Protein AF-0000000080183155 (afdb_homodimer)

Structure (mmCIF, N/CA/C/O backbone):
data_AF-0000000080183155-model_v1
#
loop_
_entity.id
_entity.type
_entity.pdbx_description
1 polymer 'Transcriptional regulator'
#
loop_
_atom_site.group_PDB
_atom_site.id
_atom_site.type_symbol
_atom_site.label_atom_id
_atom_site.label_alt_id
_atom_site.label_comp_id
_atom_site.label_asym_id
_atom_site.label_entity_id
_atom_site.label_seq_id
_atom_site.pdbx_PDB_ins_code
_atom_site.Cartn_x
_atom_site.Cartn_y
_atom_site.Cartn_z
_atom_site.occupancy
_atom_site.B_iso_or_equiv
_atom_site.auth_seq_id
_atom_site.auth_comp_id
_atom_site.auth_asym_id
_atom_site.auth_atom_id
_atom_site.pdbx_PDB_model_num
ATOM 1 N N . MET A 1 1 ? -7.652 -7.621 14.875 1 31.66 1 MET A N 1
ATOM 2 C CA . MET A 1 1 ? -7.508 -6.18 14.703 1 31.66 1 MET A CA 1
ATOM 3 C C . MET A 1 1 ? -7.445 -5.812 13.227 1 31.66 1 MET A C 1
ATOM 5 O O . MET A 1 1 ? -6.754 -6.473 12.445 1 31.66 1 MET A O 1
ATOM 9 N N . PRO A 1 2 ? -8.523 -5.344 12.719 1 39.41 2 PRO A N 1
ATOM 10 C CA . PRO A 1 2 ? -8.477 -5.031 11.289 1 39.41 2 PRO A CA 1
ATOM 11 C C . PRO A 1 2 ? -7.125 -4.484 10.844 1 39.41 2 PRO A C 1
ATOM 13 O O . PRO A 1 2 ? -6.422 -3.848 11.633 1 39.41 2 PRO A O 1
ATOM 16 N N . ASP A 1 3 ? -6.492 -5.102 10.102 1 44.47 3 ASP A N 1
ATOM 17 C CA . ASP A 1 3 ? -5.129 -4.758 9.703 1 44.47 3 ASP A CA 1
ATOM 18 C C . ASP A 1 3 ? -4.961 -3.246 9.578 1 44.47 3 ASP A C 1
ATOM 20 O O . ASP A 1 3 ? -5.551 -2.621 8.695 1 44.47 3 ASP A O 1
ATOM 24 N N . ARG A 1 4 ? -4.992 -2.412 10.766 1 46.34 4 ARG A N 1
ATOM 25 C CA . ARG A 1 4 ? -4.742 -0.987 10.961 1 46.34 4 ARG A CA 1
ATOM 26 C C . ARG A 1 4 ? -4.031 -0.386 9.75 1 46.34 4 ARG A C 1
ATOM 28 O O . ARG A 1 4 ? -4.051 0.831 9.555 1 46.34 4 ARG A O 1
ATOM 35 N N . ARG A 1 5 ? -3.277 -1.289 9.133 1 53.41 5 ARG A N 1
ATOM 36 C CA . ARG A 1 5 ? -2.262 -0.761 8.227 1 53.41 5 ARG A CA 1
ATOM 37 C C . ARG A 1 5 ? -2.848 -0.496 6.848 1 53.41 5 ARG A C 1
ATOM 39 O O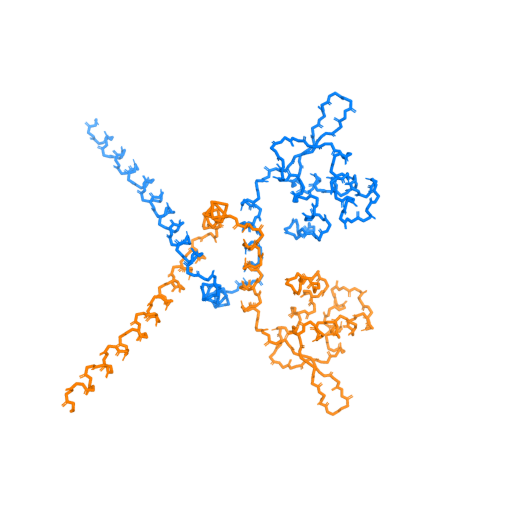 . ARG A 1 5 ? -2.271 0.253 6.055 1 53.41 5 ARG A O 1
ATOM 46 N N . LEU A 1 6 ? -4.18 -1.079 6.617 1 61.28 6 LEU A N 1
ATOM 47 C CA . LEU A 1 6 ? -4.609 -0.854 5.242 1 61.28 6 LEU A CA 1
ATOM 48 C C . LEU A 1 6 ? -5.637 0.272 5.172 1 61.28 6 LEU A C 1
ATOM 50 O O . LEU A 1 6 ? -6.707 0.181 5.773 1 61.28 6 LEU A O 1
ATOM 54 N N . VAL A 1 7 ? -5.23 1.432 5.031 1 76.44 7 VAL A N 1
ATOM 55 C CA . VAL A 1 7 ? -6.074 2.602 4.809 1 76.44 7 VAL A CA 1
ATOM 56 C C . VAL A 1 7 ? -6.781 2.484 3.461 1 76.44 7 VAL A C 1
ATOM 58 O O . VAL A 1 7 ? -6.129 2.34 2.424 1 76.44 7 VAL A O 1
ATOM 61 N N . GLY A 1 8 ? -8.117 2.309 3.533 1 79.06 8 GLY A N 1
ATOM 62 C CA . GLY A 1 8 ? -8.883 2.244 2.299 1 79.06 8 GLY A CA 1
ATOM 63 C C . GLY A 1 8 ? -8.883 3.549 1.523 1 79.06 8 GLY A C 1
ATOM 64 O O . GLY A 1 8 ? -8.359 4.559 2 1 79.06 8 GLY A O 1
ATOM 65 N N . PRO A 1 9 ? -9.516 3.561 0.328 1 81.44 9 PRO A N 1
ATOM 66 C CA . PRO A 1 9 ? -9.5 4.742 -0.539 1 81.44 9 PRO A CA 1
ATOM 67 C C . PRO A 1 9 ? -10.148 5.961 0.112 1 81.44 9 PRO A C 1
ATOM 69 O O . PRO A 1 9 ? -9.633 7.078 -0.01 1 81.44 9 PRO A O 1
ATOM 72 N N . LEU A 1 10 ? -11.227 5.715 0.775 1 86.38 10 LEU A N 1
ATOM 73 C CA . LEU A 1 10 ? -11.922 6.828 1.414 1 86.38 10 LEU A CA 1
ATOM 74 C C . LEU A 1 10 ? -11.102 7.387 2.57 1 86.38 10 LEU A C 1
ATOM 76 O O . LEU A 1 10 ? -10.969 8.609 2.709 1 86.38 10 LEU A O 1
ATOM 80 N N . GLU A 1 11 ? -10.617 6.484 3.348 1 90.19 11 GLU A N 1
ATOM 81 C CA . GLU A 1 11 ? -9.766 6.891 4.461 1 90.19 11 GLU A CA 1
ATOM 82 C C . GLU A 1 11 ? -8.539 7.656 3.973 1 90.19 11 GLU A C 1
ATOM 84 O O . GLU A 1 11 ? -8.148 8.656 4.57 1 90.19 11 GLU A O 1
ATOM 89 N N . ARG A 1 12 ? -8.039 7.199 2.914 1 87.19 12 ARG A N 1
ATOM 90 C CA . ARG A 1 12 ? -6.867 7.848 2.338 1 87.19 12 ARG A CA 1
ATOM 91 C C . ARG A 1 12 ? -7.191 9.266 1.886 1 87.19 12 ARG A C 1
ATOM 93 O O . ARG A 1 12 ? -6.383 10.18 2.061 1 87.19 12 ARG A O 1
ATOM 100 N N . CYS A 1 13 ? -8.336 9.43 1.297 1 90.06 13 CYS A N 1
ATOM 101 C CA . CYS A 1 13 ? -8.781 10.742 0.85 1 90.06 13 CYS A CA 1
ATOM 102 C C . CYS A 1 13 ? -8.875 11.719 2.021 1 90.06 13 CYS A C 1
ATOM 104 O O . CYS A 1 13 ? -8.414 12.852 1.93 1 90.06 13 CYS A O 1
ATOM 106 N N . VAL A 1 14 ? -9.406 11.258 3.051 1 94 14 VAL A N 1
ATOM 107 C CA . VAL A 1 14 ? -9.562 12.086 4.242 1 94 14 VAL A CA 1
ATOM 108 C C . VAL A 1 14 ? -8.195 12.406 4.832 1 94 14 VAL A C 1
ATOM 110 O O . VAL A 1 14 ? -7.934 13.555 5.219 1 94 14 VAL A O 1
ATOM 113 N N . MET A 1 15 ? -7.336 11.438 4.879 1 93.25 15 MET A N 1
ATOM 114 C CA . MET A 1 15 ? -5.988 11.641 5.41 1 93.25 15 MET A CA 1
ATOM 115 C C . MET A 1 15 ? -5.23 12.68 4.594 1 93.25 15 MET A C 1
ATOM 117 O O . MET A 1 15 ? -4.562 13.555 5.156 1 93.25 15 MET A O 1
ATOM 121 N N . LYS A 1 16 ? -5.359 12.594 3.281 1 90.81 16 LYS A N 1
ATOM 122 C CA . LYS A 1 16 ? -4.699 13.555 2.402 1 90.81 16 LYS A CA 1
ATOM 123 C C . LYS A 1 16 ? -5.141 14.984 2.715 1 90.81 16 LYS A C 1
ATOM 125 O O . LYS A 1 16 ? -4.328 15.906 2.713 1 90.81 16 LYS A O 1
ATOM 130 N N . GLN A 1 17 ? -6.402 15.094 2.938 1 94.19 17 GLN A N 1
ATOM 131 C CA . GLN A 1 17 ? -6.922 16.422 3.275 1 94.19 17 GLN A CA 1
ATOM 132 C C . GLN A 1 17 ? -6.355 16.906 4.605 1 94.19 17 GLN A C 1
ATOM 134 O O . GLN A 1 17 ? -6.012 18.078 4.742 1 94.19 17 GLN A O 1
ATOM 139 N N . LEU A 1 18 ? -6.234 16.078 5.59 1 95.75 18 LEU A N 1
ATOM 140 C CA . LEU A 1 18 ? -5.688 16.453 6.887 1 95.75 18 LEU A CA 1
ATOM 141 C C . LEU A 1 18 ? -4.227 16.859 6.758 1 95.75 18 LEU A C 1
ATOM 143 O O . LEU A 1 18 ? -3.779 17.797 7.422 1 95.75 18 LEU A O 1
ATOM 147 N N . TRP A 1 19 ? -3.531 16.234 5.922 1 93.88 19 TRP A N 1
ATOM 148 C CA . TRP A 1 19 ? -2.113 16.516 5.738 1 93.88 19 TRP A CA 1
ATOM 149 C C . TRP A 1 19 ? -1.916 17.812 4.938 1 93.88 19 TRP A C 1
ATOM 151 O O . TRP A 1 19 ? -0.832 18.391 4.953 1 93.88 19 TRP A O 1
ATOM 161 N N . SER A 1 20 ? -2.898 18.172 4.215 1 91.69 20 SER A N 1
ATOM 162 C CA . SER 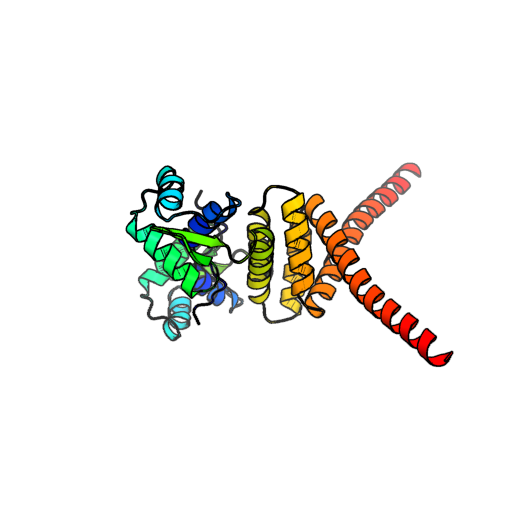A 1 20 ? -2.785 19.359 3.377 1 91.69 20 SER A CA 1
ATOM 163 C C . SER A 1 20 ? -2.68 20.625 4.223 1 91.69 20 SER A C 1
ATOM 165 O O . SER A 1 20 ? -2.279 21.688 3.723 1 91.69 20 SER A O 1
ATOM 167 N N . GLY A 1 21 ? -3.055 20.5 5.445 1 88.31 21 GLY A N 1
ATOM 168 C CA . GLY A 1 21 ? -3 21.641 6.336 1 88.31 21 GLY A CA 1
ATOM 169 C C . GLY A 1 21 ? -2.139 21.406 7.562 1 88.31 21 GLY A C 1
ATOM 170 O O . GLY A 1 21 ? -1.95 20.266 7.98 1 88.31 21 GLY A O 1
ATOM 171 N N . ALA A 1 22 ? -1.623 22.5 8.141 1 86 22 ALA A N 1
ATOM 172 C CA . ALA A 1 22 ? -0.754 22.422 9.312 1 86 22 ALA A CA 1
ATOM 173 C C . ALA A 1 22 ? -1.573 22.375 10.594 1 86 22 ALA A C 1
ATOM 175 O O . ALA A 1 22 ? -1.08 21.953 11.641 1 86 22 ALA A O 1
ATOM 176 N N . GLU A 1 23 ? -2.811 22.781 10.508 1 91.31 23 GLU A N 1
ATOM 177 C CA . GLU A 1 23 ? -3.65 22.875 11.703 1 91.31 23 GLU A CA 1
ATOM 178 C C . GLU A 1 23 ? -4.773 21.844 11.672 1 91.31 23 GLU A C 1
ATOM 180 O O . GLU A 1 23 ? -5.184 21.406 10.594 1 91.31 23 GLU A O 1
ATOM 185 N N . PRO A 1 24 ? -5.188 21.438 12.914 1 95.38 24 PRO A N 1
ATOM 186 C CA . PRO A 1 24 ? -6.363 20.562 12.953 1 95.38 24 PRO A CA 1
ATOM 187 C C . PRO A 1 24 ? -7.551 21.141 12.18 1 95.38 24 PRO A C 1
ATOM 189 O O . PRO A 1 24 ? -7.73 22.359 12.133 1 95.38 24 PRO A O 1
ATOM 192 N N . GLN A 1 25 ? -8.312 20.281 11.555 1 95.94 25 GLN A N 1
ATOM 193 C CA . GLN A 1 25 ? -9.414 20.703 10.695 1 95.94 25 GLN A CA 1
ATOM 194 C C . GLN A 1 25 ? -10.75 20.172 11.219 1 95.94 25 GLN A C 1
ATOM 196 O O . GLN A 1 25 ? -10.82 19.062 11.758 1 95.94 25 GLN A O 1
ATOM 201 N N . THR A 1 26 ? -11.797 21 11.047 1 95.12 26 THR A N 1
ATOM 202 C CA . THR A 1 26 ? -13.141 20.578 11.406 1 95.12 26 THR A CA 1
ATOM 203 C C . THR A 1 26 ? -13.695 19.609 10.367 1 95.12 26 THR A C 1
ATOM 205 O O . THR A 1 26 ? -13.195 19.531 9.242 1 95.12 26 THR A O 1
ATOM 208 N N . VAL A 1 27 ? -14.75 18.875 10.828 1 95.19 27 VAL A N 1
ATOM 209 C CA . VAL A 1 27 ? -15.43 17.984 9.891 1 95.19 27 VAL A CA 1
ATOM 210 C C . VAL A 1 27 ? -15.914 18.766 8.68 1 95.19 27 VAL A C 1
ATOM 212 O O . VAL A 1 27 ? -15.812 18.312 7.543 1 95.19 27 VAL A O 1
ATOM 215 N N . ARG A 1 28 ? -16.391 19.938 8.875 1 94.44 28 ARG A N 1
ATOM 216 C CA . ARG A 1 28 ? -16.906 20.797 7.809 1 94.44 28 ARG A CA 1
ATOM 217 C C . ARG A 1 28 ? -15.82 21.125 6.801 1 94.44 28 ARG A C 1
ATOM 219 O O . ARG A 1 28 ? -16.047 21.047 5.59 1 94.44 28 ARG A O 1
ATOM 226 N N . LYS A 1 29 ? -14.75 21.531 7.301 1 94.31 29 LYS A N 1
ATOM 227 C CA . LYS A 1 29 ? -13.641 21.891 6.426 1 94.31 29 LYS A CA 1
ATOM 228 C C . LYS A 1 29 ? -13.203 20.703 5.578 1 94.31 29 LYS A C 1
ATOM 230 O O . LYS A 1 29 ? -13 20.844 4.367 1 94.31 29 LYS A O 1
ATOM 235 N N . VAL A 1 30 ? -13.062 19.547 6.207 1 96.19 30 VAL A N 1
ATOM 236 C CA . VAL A 1 30 ? -12.664 18.328 5.496 1 96.19 30 VAL A CA 1
ATOM 237 C C . VAL A 1 30 ? -13.727 17.969 4.457 1 96.19 30 VAL A C 1
ATOM 239 O O . VAL A 1 30 ? -13.398 17.641 3.316 1 96.19 30 VAL A O 1
ATOM 242 N N . HIS A 1 31 ? -14.922 18.109 4.871 1 96.06 31 HIS A N 1
ATOM 243 C CA . HIS A 1 31 ? -16.031 17.781 3.994 1 96.06 31 HIS A CA 1
ATOM 244 C C . HIS A 1 31 ? -16.047 18.672 2.762 1 96.06 31 HIS A C 1
ATOM 246 O O . HIS A 1 31 ? -16.172 18.188 1.636 1 96.06 31 HIS A O 1
ATOM 252 N N . LEU A 1 32 ? -15.938 19.969 2.945 1 94.38 32 LEU A N 1
ATOM 253 C CA . LEU A 1 32 ? -15.961 20.922 1.852 1 94.38 32 LEU A CA 1
ATOM 254 C C . LEU A 1 32 ? -14.828 20.672 0.871 1 94.38 32 LEU A C 1
ATOM 256 O O . LEU A 1 32 ? -15.016 20.766 -0.345 1 94.38 32 LEU A O 1
ATOM 260 N N . ALA A 1 33 ? -13.734 20.344 1.448 1 92.94 33 ALA A N 1
ATOM 261 C CA . ALA A 1 33 ? -12.555 20.125 0.613 1 92.94 33 ALA A CA 1
ATOM 262 C C . ALA A 1 33 ? -12.719 18.875 -0.241 1 92.94 33 ALA A C 1
ATOM 264 O O . ALA A 1 33 ? -12.328 18.859 -1.412 1 92.94 33 ALA A O 1
ATOM 265 N N . ILE A 1 34 ? -13.273 17.781 0.319 1 91.56 34 ILE A N 1
ATOM 266 C CA . ILE A 1 34 ? -13.375 16.5 -0.354 1 91.56 34 ILE A CA 1
ATOM 267 C C . ILE A 1 34 ? -14.586 16.484 -1.284 1 91.56 34 ILE A C 1
ATOM 269 O O . ILE A 1 34 ? -14.57 15.844 -2.336 1 91.56 34 ILE A O 1
ATOM 273 N N . SER A 1 35 ? -15.617 17.094 -0.864 1 86.44 35 SER A N 1
ATOM 274 C CA . SER A 1 35 ? -16.844 17.125 -1.649 1 86.44 35 SER A CA 1
ATOM 275 C C . SER A 1 35 ? -16.609 17.766 -3.016 1 86.44 35 SER A C 1
ATOM 277 O O . SER A 1 35 ? -17.359 17.516 -3.959 1 86.44 35 SER A O 1
ATOM 279 N N . MET A 1 36 ? -15.68 18.531 -3.061 1 79.69 36 MET A N 1
ATOM 280 C CA . MET A 1 36 ? -15.312 19.141 -4.34 1 79.69 36 MET A CA 1
ATOM 281 C C . MET A 1 36 ? -14.883 18.062 -5.34 1 79.69 36 MET A C 1
ATOM 283 O O . MET A 1 36 ? -15.023 18.25 -6.551 1 79.69 36 MET A O 1
ATOM 287 N N . ARG A 1 37 ? -14.484 16.953 -4.812 1 77.88 37 ARG A N 1
ATOM 288 C CA . ARG A 1 37 ? -13.945 15.906 -5.664 1 77.88 37 ARG A CA 1
ATOM 289 C C . ARG A 1 37 ? -14.82 14.656 -5.617 1 77.88 37 ARG A C 1
ATOM 291 O O . ARG A 1 37 ? -14.945 13.945 -6.617 1 77.88 37 ARG A O 1
ATOM 298 N N . ARG A 1 38 ? -15.375 14.484 -4.469 1 81.81 38 ARG A N 1
ATOM 299 C CA . ARG A 1 38 ? -16.219 13.32 -4.246 1 81.81 38 ARG A CA 1
ATOM 300 C C . ARG A 1 38 ? -17.562 13.727 -3.635 1 81.81 38 ARG A C 1
ATOM 302 O O . ARG A 1 38 ? -17.625 14.633 -2.805 1 81.81 38 ARG A O 1
ATOM 309 N N . ASN A 1 39 ? -18.672 13.195 -4.059 1 87.12 39 ASN A N 1
ATOM 310 C CA . ASN A 1 39 ? -19.984 13.484 -3.504 1 87.12 39 ASN A CA 1
ATOM 311 C C . ASN A 1 39 ? -20.25 12.695 -2.223 1 87.12 39 ASN A C 1
ATOM 313 O O . ASN A 1 39 ? -21.094 11.797 -2.201 1 87.12 39 ASN A O 1
ATOM 317 N N . LEU A 1 40 ? -19.484 13.031 -1.168 1 90.25 40 LEU A N 1
ATOM 318 C CA . LEU A 1 40 ? -19.656 12.352 0.114 1 90.25 40 LEU A CA 1
ATOM 319 C C . LEU A 1 40 ? -20.531 13.172 1.049 1 90.25 40 LEU A C 1
ATOM 321 O O . LEU A 1 40 ? -20.453 14.398 1.08 1 90.25 40 LEU A O 1
ATOM 325 N N . ALA A 1 41 ? -21.391 12.508 1.732 1 94 41 ALA A N 1
ATOM 326 C CA . ALA A 1 41 ? -22.203 13.164 2.754 1 94 41 ALA A CA 1
ATOM 327 C C . ALA A 1 41 ? -21.344 13.633 3.926 1 94 41 ALA A C 1
ATOM 329 O O . ALA A 1 41 ? -20.328 13.016 4.238 1 94 41 ALA A O 1
ATOM 330 N N . TYR A 1 42 ? -21.828 14.695 4.547 1 94.75 42 TYR A N 1
ATOM 331 C CA . TYR A 1 42 ? -21.188 15.188 5.758 1 94.75 42 TYR A CA 1
ATOM 332 C C . TYR A 1 42 ? -21.031 14.07 6.785 1 94.75 42 TYR A C 1
ATOM 334 O O . TYR A 1 42 ? -19.953 13.906 7.375 1 94.75 42 TYR A O 1
ATOM 342 N N . THR A 1 43 ? -21.984 13.273 6.965 1 94.56 43 THR A N 1
ATOM 343 C CA . THR A 1 43 ? -22 12.211 7.969 1 94.56 43 THR A CA 1
ATOM 344 C C . THR A 1 43 ? -21 11.117 7.613 1 94.56 43 THR A C 1
ATOM 346 O O . THR A 1 43 ? -20.453 10.469 8.5 1 94.56 43 THR A O 1
ATOM 349 N N . THR A 1 44 ? -20.828 10.93 6.359 1 94.44 44 THR A N 1
ATOM 350 C CA . THR A 1 44 ? -19.828 9.961 5.91 1 94.44 44 THR A CA 1
ATOM 351 C C . THR A 1 44 ? -18.422 10.391 6.344 1 94.44 44 THR A C 1
ATOM 353 O O . THR A 1 44 ? -17.672 9.586 6.883 1 94.44 44 THR A O 1
ATOM 356 N N . VAL A 1 45 ? -18.188 11.695 6.027 1 96 45 VAL A N 1
ATOM 357 C CA . VAL A 1 45 ? -16.891 12.227 6.41 1 96 45 VAL A CA 1
ATOM 358 C C . VAL A 1 45 ? -16.703 12.125 7.922 1 96 45 VAL A C 1
ATOM 360 O O . VAL A 1 45 ? -15.648 11.719 8.406 1 96 45 VAL A O 1
ATOM 363 N N . MET A 1 46 ? -17.75 12.367 8.586 1 95.88 46 MET A N 1
ATOM 364 C CA . MET A 1 46 ? -17.719 12.297 10.039 1 95.88 46 MET A CA 1
ATOM 365 C C . MET A 1 46 ? -17.422 10.875 10.508 1 95.88 46 MET A C 1
ATOM 367 O O . MET A 1 46 ? -16.609 10.664 11.398 1 95.88 46 MET A O 1
ATOM 371 N N . THR A 1 47 ? -18.016 9.953 9.977 1 96.25 47 THR A N 1
ATOM 372 C CA . THR A 1 47 ? -17.844 8.547 10.328 1 96.25 47 THR A CA 1
ATOM 373 C C . THR A 1 47 ? -16.422 8.086 10.031 1 96.25 47 THR A C 1
ATOM 375 O O . THR A 1 47 ? -15.82 7.371 10.836 1 96.25 47 THR A O 1
ATOM 378 N N . VAL A 1 48 ? -15.961 8.508 8.938 1 95.81 48 VAL A N 1
ATOM 379 C CA . VAL A 1 48 ? -14.609 8.117 8.555 1 95.81 48 VAL A CA 1
ATOM 380 C C . VAL A 1 48 ? -13.602 8.703 9.539 1 95.81 48 VAL A C 1
ATOM 382 O O . VAL A 1 48 ? -12.672 8.016 9.969 1 95.81 48 VAL A O 1
ATOM 385 N N . LEU A 1 49 ? -13.797 9.945 9.867 1 96.56 49 LEU A N 1
ATOM 386 C CA . LEU A 1 49 ? -12.906 10.594 10.82 1 96.56 49 LEU A CA 1
ATOM 387 C C . LEU A 1 49 ? -12.945 9.883 12.164 1 96.56 49 LEU A C 1
ATOM 389 O O . LEU A 1 49 ? -11.898 9.641 12.773 1 96.56 49 LEU A O 1
ATOM 393 N N . ARG A 1 50 ? -14.055 9.531 12.594 1 94.81 50 ARG A N 1
ATOM 394 C CA . ARG A 1 50 ? -14.219 8.82 13.859 1 94.81 50 ARG A CA 1
ATOM 395 C C . ARG A 1 50 ? -13.531 7.461 13.812 1 94.81 50 ARG A C 1
ATOM 397 O O . ARG A 1 50 ? -12.859 7.07 14.773 1 94.81 50 ARG A O 1
ATOM 404 N N . ARG A 1 51 ? -13.656 6.777 12.758 1 94.56 51 ARG A N 1
ATOM 405 C CA . ARG A 1 51 ? -13.016 5.477 12.594 1 94.56 51 ARG A CA 1
ATOM 406 C C . ARG A 1 51 ? -11.492 5.613 12.578 1 94.56 51 ARG A C 1
ATOM 408 O O . ARG A 1 51 ? -10.781 4.789 13.148 1 94.56 51 ARG A O 1
ATOM 415 N N . LEU A 1 52 ? -11.102 6.637 11.906 1 94.31 52 LEU A N 1
ATOM 416 C CA . LEU A 1 52 ? -9.664 6.883 11.852 1 94.31 52 LEU A CA 1
ATOM 417 C C . LEU A 1 52 ? -9.117 7.199 13.234 1 94.31 52 LEU A C 1
ATOM 419 O O . LEU A 1 52 ? -7.996 6.797 13.57 1 94.31 52 LEU A O 1
ATOM 423 N N . ALA A 1 53 ? -9.852 7.887 14 1 94.25 53 ALA A N 1
ATOM 424 C CA . ALA A 1 53 ? -9.461 8.195 15.375 1 94.25 53 ALA A CA 1
ATOM 425 C C . ALA A 1 53 ? -9.422 6.934 16.234 1 94.25 53 ALA A C 1
ATOM 427 O O . ALA A 1 53 ? -8.492 6.746 17.031 1 94.25 53 ALA A O 1
ATOM 428 N N . GLU A 1 54 ? -10.352 6.055 16.031 1 93.19 54 GLU A N 1
ATOM 429 C CA . GLU A 1 54 ? -10.391 4.785 16.75 1 93.19 54 GLU A CA 1
ATOM 430 C C . GLU A 1 54 ? -9.188 3.916 16.406 1 93.19 54 GLU A C 1
ATOM 432 O O . GLU A 1 54 ? -8.688 3.174 17.25 1 93.19 54 GLU A O 1
ATOM 437 N N . LYS A 1 55 ? -8.773 4.102 15.172 1 88.75 55 LYS A N 1
ATOM 438 C CA . LYS A 1 55 ? -7.617 3.34 14.711 1 88.75 55 LYS A CA 1
ATOM 439 C C . LYS A 1 55 ? -6.316 3.982 15.18 1 88.75 55 LYS A C 1
ATOM 441 O O . LYS A 1 55 ? -5.23 3.457 14.922 1 88.75 55 LYS A O 1
ATOM 446 N N . GLY A 1 56 ? -6.379 5.152 15.727 1 90.81 56 GLY A N 1
ATOM 447 C CA . GLY A 1 56 ? -5.203 5.852 16.219 1 90.81 56 GLY A CA 1
ATOM 448 C C . GLY A 1 56 ? -4.453 6.594 15.125 1 90.81 56 GLY A C 1
ATOM 449 O O . GLY A 1 56 ? -3.301 6.988 15.312 1 90.81 56 GLY A O 1
ATOM 450 N N . LEU A 1 57 ? -5.07 6.809 13.945 1 91.44 57 LEU A N 1
ATOM 451 C CA . LEU A 1 57 ? -4.43 7.492 12.828 1 91.44 57 LEU A CA 1
ATOM 452 C C . LEU A 1 57 ? -4.695 8.992 12.883 1 91.44 57 LEU A C 1
ATOM 454 O O . LEU A 1 57 ? -3.941 9.781 12.305 1 91.44 57 LEU A O 1
ATOM 458 N N . VAL A 1 58 ? -5.785 9.312 13.539 1 95.5 58 VAL A N 1
ATOM 459 C CA . VAL A 1 58 ? -6.207 10.703 13.703 1 95.5 58 VAL A CA 1
ATOM 460 C C . VAL A 1 58 ? -6.504 10.984 15.172 1 95.5 58 VAL A C 1
ATOM 462 O O . VAL A 1 58 ? -6.941 10.094 15.906 1 95.5 58 VAL A O 1
ATOM 465 N N . VAL A 1 59 ? -6.203 12.188 15.562 1 95.75 59 VAL A N 1
ATOM 466 C CA . VAL A 1 59 ? -6.527 12.617 16.922 1 95.75 59 VAL A CA 1
ATOM 467 C C . VAL A 1 59 ? -7.645 13.656 16.875 1 95.75 59 VAL A C 1
ATOM 469 O O . VAL A 1 59 ? -7.656 14.531 16 1 95.75 59 VAL A O 1
ATOM 472 N N . GLN A 1 60 ? -8.531 13.492 17.766 1 94.69 60 GLN A N 1
ATOM 473 C CA . GLN A 1 60 ? -9.648 14.422 17.906 1 94.69 60 GLN A CA 1
ATOM 474 C C . GLN A 1 60 ? -9.406 15.414 19.031 1 94.69 60 GLN A C 1
ATOM 476 O O . GLN A 1 60 ? -9.023 15.031 20.141 1 94.69 60 GLN A O 1
ATOM 481 N N . TYR A 1 61 ? -9.508 16.625 18.688 1 91.06 61 TYR A N 1
ATOM 482 C CA . TYR A 1 61 ? -9.406 17.703 19.656 1 91.06 61 TYR A CA 1
ATOM 483 C C . TYR A 1 61 ? -10.75 18.406 19.828 1 91.06 61 TYR A C 1
ATOM 485 O O . TYR A 1 61 ? -11.516 18.547 18.875 1 91.06 61 TYR A O 1
ATOM 493 N N . ARG A 1 62 ? -10.969 18.625 21.078 1 86.62 62 ARG A N 1
ATOM 494 C CA . ARG A 1 62 ? -12.148 19.453 21.312 1 86.62 62 ARG A CA 1
ATOM 495 C C . ARG A 1 62 ? -11.758 20.906 21.516 1 86.62 62 ARG A C 1
ATOM 497 O O . ARG A 1 62 ? -10.938 21.219 22.391 1 86.62 62 ARG A O 1
ATOM 504 N N . ASN A 1 63 ? -11.906 21.641 20.594 1 74.75 63 ASN A N 1
ATOM 505 C CA . ASN A 1 63 ? -11.672 23.078 20.766 1 74.75 63 ASN A CA 1
ATOM 506 C C . ASN A 1 63 ? -12.977 23.859 20.719 1 74.75 63 ASN A C 1
ATOM 508 O O . ASN A 1 63 ? -13.484 24.188 19.641 1 74.75 63 ASN A O 1
ATOM 512 N N . GLY A 1 64 ? -13.344 24.375 21.906 1 80.06 64 GLY A N 1
ATOM 513 C CA . GLY A 1 64 ? -14.602 25.109 21.969 1 80.06 64 GLY A CA 1
ATOM 514 C C . GLY A 1 64 ? -15.797 24.281 21.547 1 80.06 64 GLY A C 1
ATOM 515 O O . GLY A 1 64 ? -16.031 23.188 22.094 1 80.06 64 GLY A O 1
ATOM 516 N N . ARG A 1 65 ? -16.469 24.875 20.406 1 82.19 65 ARG A N 1
ATOM 517 C CA . ARG A 1 65 ? -17.766 24.312 20.031 1 82.19 65 ARG A CA 1
ATOM 518 C C . ARG A 1 65 ? -17.609 23.234 18.953 1 82.19 65 ARG A C 1
ATOM 520 O O . ARG A 1 65 ? -18.562 22.562 18.609 1 82.19 65 ARG A O 1
ATOM 527 N N . ALA A 1 66 ? -16.406 23.047 18.453 1 87 66 ALA A N 1
ATOM 528 C CA . ALA A 1 66 ? -16.312 22.094 17.359 1 87 66 ALA A CA 1
ATOM 529 C C . ALA A 1 66 ? -15.156 21.125 17.547 1 87 66 ALA A C 1
ATOM 531 O O . ALA A 1 66 ? -14.125 21.5 18.109 1 87 66 ALA A O 1
ATOM 532 N N . TYR A 1 67 ? -15.445 19.875 17.188 1 92 67 TYR A N 1
ATOM 533 C CA . TYR A 1 67 ? -14.367 18.906 17.125 1 92 67 TYR A CA 1
ATOM 534 C C . TYR A 1 67 ? -13.445 19.172 15.945 1 92 67 TYR A C 1
ATOM 536 O O . TYR A 1 67 ? -13.914 19.516 14.859 1 92 67 TYR A O 1
ATOM 544 N N . ARG A 1 68 ? -12.172 19.125 16.266 1 95.69 68 ARG A N 1
ATOM 545 C CA . ARG A 1 68 ? -11.164 19.234 15.219 1 95.69 68 ARG A CA 1
ATOM 546 C C . ARG A 1 68 ? -10.305 17.984 15.141 1 95.69 68 ARG A C 1
ATOM 548 O O . ARG A 1 68 ? -10.117 17.297 16.156 1 95.69 68 ARG A O 1
ATOM 555 N N . TYR A 1 69 ? -9.828 17.734 13.938 1 96.88 69 TYR A N 1
ATOM 556 C CA . TYR A 1 69 ? -9.078 16.5 13.695 1 96.88 69 TYR A CA 1
ATOM 557 C C . TYR A 1 69 ? -7.727 16.797 13.07 1 96.88 69 TYR A C 1
ATOM 559 O O . TYR A 1 69 ? -7.605 17.672 12.219 1 96.88 69 TYR A O 1
ATOM 567 N N . ALA A 1 70 ? -6.734 16.047 13.523 1 96.38 70 ALA A N 1
ATOM 568 C CA . ALA A 1 70 ? -5.395 16.125 12.945 1 96.38 70 ALA A CA 1
ATOM 569 C C . ALA A 1 70 ? -4.789 14.734 12.781 1 96.38 70 ALA A C 1
ATOM 571 O O . ALA A 1 70 ? -5.09 13.828 13.555 1 96.38 70 ALA A O 1
ATOM 572 N N . ALA A 1 71 ? -3.959 14.609 11.75 1 95.5 71 ALA A N 1
ATOM 573 C CA . ALA A 1 71 ? -3.234 13.352 11.586 1 95.5 71 ALA A CA 1
ATOM 574 C C . ALA A 1 71 ? -2.217 13.156 12.703 1 95.5 71 ALA A C 1
ATOM 576 O O . ALA A 1 71 ? -1.542 14.102 13.109 1 95.5 71 ALA A O 1
ATOM 577 N N . VAL A 1 72 ? -2.137 11.93 13.258 1 93.06 72 VAL A N 1
ATOM 578 C CA . VAL A 1 72 ? -1.188 11.617 14.328 1 93.06 72 VAL A CA 1
ATOM 579 C C . VAL A 1 72 ? 0.235 11.648 13.773 1 93.06 72 VAL A C 1
ATOM 581 O O . VAL A 1 72 ? 1.153 12.141 14.43 1 93.06 72 VAL A O 1
ATOM 584 N N . HIS A 1 73 ? 0.404 11.133 12.531 1 91.56 73 HIS A N 1
ATOM 585 C CA . HIS A 1 73 ? 1.698 11.078 11.859 1 91.56 73 HIS A CA 1
ATOM 586 C C . HIS A 1 73 ? 1.691 11.906 10.578 1 91.56 73 HIS A C 1
ATOM 588 O O . HIS A 1 73 ? 0.632 12.148 10 1 91.56 73 HIS A O 1
ATOM 594 N N . GLY A 1 74 ? 2.893 12.406 10.219 1 92.88 74 GLY A N 1
ATOM 595 C CA . GLY A 1 74 ? 3.014 13.102 8.945 1 92.88 74 GLY A CA 1
ATOM 596 C C . GLY A 1 74 ? 2.857 12.188 7.746 1 92.88 74 GLY A C 1
ATOM 597 O O . GLY A 1 74 ? 2.836 10.961 7.887 1 92.88 74 GLY A O 1
ATOM 598 N N . LEU A 1 75 ? 2.709 12.766 6.574 1 92.38 75 LEU A N 1
ATOM 599 C CA . LEU A 1 75 ? 2.596 12.008 5.336 1 92.38 75 LEU A CA 1
ATOM 600 C C . LEU A 1 75 ? 3.82 11.117 5.125 1 92.38 75 LEU A C 1
ATOM 602 O O . LEU A 1 75 ? 3.695 9.977 4.684 1 92.38 75 LEU A O 1
ATOM 606 N N . ASP A 1 76 ? 5 11.633 5.496 1 93.94 76 ASP A N 1
ATOM 607 C CA . ASP A 1 76 ? 6.238 10.883 5.32 1 93.94 76 ASP A CA 1
ATOM 608 C C . ASP A 1 76 ? 6.219 9.594 6.145 1 93.94 76 ASP A C 1
ATOM 610 O O . ASP A 1 76 ? 6.574 8.523 5.645 1 93.94 76 ASP A O 1
ATOM 614 N N . GLU A 1 77 ? 5.789 9.703 7.363 1 93.25 77 GLU A N 1
ATOM 615 C CA . GLU A 1 77 ? 5.695 8.531 8.234 1 93.25 77 GLU A CA 1
ATOM 616 C C . GLU A 1 77 ? 4.648 7.547 7.73 1 93.25 77 GLU A C 1
ATOM 618 O O . GLU A 1 77 ? 4.855 6.332 7.777 1 93.25 77 GLU A O 1
ATOM 623 N N . PHE A 1 78 ? 3.592 8.109 7.254 1 90.88 78 PHE A N 1
ATOM 624 C CA . PHE A 1 78 ? 2.521 7.266 6.727 1 90.88 78 PHE A CA 1
ATOM 625 C C . PHE A 1 78 ? 2.994 6.496 5.5 1 90.88 78 PHE A C 1
ATOM 627 O O . PHE A 1 78 ? 2.703 5.309 5.355 1 90.88 78 PHE A O 1
ATOM 634 N N . VAL A 1 79 ? 3.631 7.094 4.625 1 93.06 79 VAL A N 1
ATOM 635 C CA . VAL A 1 79 ? 4.16 6.473 3.416 1 93.06 79 VAL A CA 1
ATOM 636 C C . VAL A 1 79 ? 5.164 5.383 3.791 1 93.06 79 VAL A C 1
ATOM 638 O O . VAL A 1 79 ? 5.105 4.27 3.268 1 93.06 79 VAL A O 1
ATOM 641 N N . ALA A 1 80 ? 6.066 5.68 4.727 1 95.25 80 ALA A N 1
ATOM 642 C CA . ALA A 1 80 ? 7.035 4.688 5.188 1 95.25 80 ALA A CA 1
ATOM 643 C C . ALA A 1 80 ? 6.328 3.447 5.738 1 95.25 80 ALA A C 1
ATOM 645 O O . ALA A 1 80 ? 6.715 2.318 5.43 1 95.25 80 ALA A O 1
ATOM 646 N N . GLU A 1 81 ? 5.324 3.695 6.504 1 91.12 81 GLU A N 1
ATOM 647 C CA . GLU A 1 81 ? 4.559 2.59 7.078 1 91.12 81 GLU A CA 1
ATOM 648 C C . GLU A 1 81 ? 3.861 1.779 5.992 1 91.12 81 GLU A C 1
ATOM 650 O O . GLU A 1 81 ? 3.762 0.554 6.09 1 91.12 81 GLU A O 1
ATOM 655 N N . SER A 1 82 ? 3.357 2.477 5.047 1 90.5 82 SER A N 1
ATOM 656 C CA . SER A 1 82 ? 2.707 1.802 3.93 1 90.5 82 SER A CA 1
ATOM 657 C C . SER A 1 82 ? 3.691 0.924 3.164 1 90.5 82 SER A C 1
ATOM 659 O O . SER A 1 82 ? 3.348 -0.183 2.744 1 90.5 82 SER A O 1
ATOM 661 N N . MET A 1 83 ? 4.906 1.382 2.951 1 94.19 83 MET A N 1
ATOM 662 C CA . MET A 1 83 ? 5.945 0.603 2.289 1 94.19 83 MET A CA 1
ATOM 663 C C . MET A 1 83 ? 6.297 -0.638 3.104 1 94.19 83 MET A C 1
ATOM 665 O O . MET A 1 83 ? 6.438 -1.729 2.551 1 94.19 83 MET A O 1
ATOM 669 N N . LEU A 1 84 ? 6.371 -0.461 4.406 1 94.5 84 LEU A N 1
ATOM 670 C CA . LEU A 1 84 ? 6.684 -1.582 5.285 1 94.5 84 LEU A CA 1
ATOM 671 C C . LEU A 1 84 ? 5.566 -2.621 5.258 1 94.5 84 LEU A C 1
ATOM 673 O O . LEU A 1 84 ? 5.832 -3.824 5.25 1 94.5 84 LEU A O 1
ATOM 677 N N . ALA A 1 85 ? 4.406 -2.092 5.281 1 90.19 85 ALA A N 1
ATOM 678 C CA . ALA A 1 85 ? 3.258 -2.99 5.234 1 90.19 85 ALA A CA 1
ATOM 679 C C . ALA A 1 85 ? 3.268 -3.826 3.959 1 90.19 85 ALA A C 1
ATOM 681 O O . ALA A 1 85 ? 2.939 -5.016 3.984 1 90.19 85 ALA A O 1
ATOM 682 N N . ALA A 1 86 ? 3.617 -3.191 2.846 1 91.06 86 ALA A N 1
ATOM 683 C CA . ALA A 1 86 ? 3.746 -3.922 1.589 1 91.06 86 ALA A CA 1
ATOM 684 C C . ALA A 1 86 ? 4.816 -5.008 1.692 1 91.06 86 ALA A C 1
ATOM 686 O O . ALA A 1 86 ? 4.574 -6.164 1.337 1 91.06 86 ALA A O 1
ATOM 687 N N . LEU A 1 87 ? 5.941 -4.691 2.211 1 94.94 87 LEU A N 1
ATOM 688 C CA . LEU A 1 87 ? 7.055 -5.621 2.33 1 94.94 87 LEU A CA 1
ATOM 689 C C . LEU A 1 87 ? 6.699 -6.785 3.25 1 94.94 87 LEU A C 1
ATOM 691 O O . LEU A 1 87 ? 7.121 -7.918 3.02 1 94.94 87 LEU A O 1
ATOM 695 N N . ASP A 1 88 ? 5.887 -6.523 4.184 1 92.94 88 ASP A N 1
ATOM 696 C CA . ASP A 1 88 ? 5.508 -7.512 5.188 1 92.94 88 ASP A CA 1
ATOM 697 C C . ASP A 1 88 ? 4.586 -8.578 4.594 1 92.94 88 ASP A C 1
ATOM 699 O O . ASP A 1 88 ? 4.32 -9.594 5.23 1 92.94 88 ASP A O 1
ATOM 703 N N . GLU A 1 89 ? 4.184 -8.305 3.42 1 89.12 89 GLU A N 1
ATOM 704 C CA . GLU A 1 89 ? 3.354 -9.305 2.748 1 89.12 89 GLU A CA 1
ATOM 705 C C . GLU A 1 89 ? 4.168 -10.547 2.391 1 89.12 89 GLU A C 1
ATOM 707 O O . GLU A 1 89 ? 3.602 -11.602 2.104 1 89.12 89 GLU A O 1
ATOM 712 N N . ILE A 1 90 ? 5.43 -10.398 2.303 1 92.12 90 ILE A N 1
ATOM 713 C CA . ILE A 1 90 ? 6.32 -11.523 2.039 1 92.12 90 ILE A CA 1
ATOM 714 C C . ILE A 1 90 ? 6.984 -11.969 3.342 1 92.12 90 ILE A C 1
ATOM 716 O O . ILE A 1 90 ? 7.637 -11.172 4.02 1 92.12 90 ILE A O 1
ATOM 720 N N . ALA A 1 91 ? 6.875 -13.211 3.613 1 89.31 91 ALA A N 1
ATOM 721 C CA . ALA A 1 91 ? 7.344 -13.703 4.906 1 89.31 91 ALA A CA 1
ATOM 722 C C . ALA A 1 91 ? 8.789 -14.172 4.82 1 89.31 91 ALA A C 1
ATOM 724 O O . ALA A 1 91 ? 9.57 -13.984 5.754 1 89.31 91 ALA A O 1
ATOM 725 N N . ASP A 1 92 ? 9.156 -14.695 3.736 1 90.62 92 ASP A N 1
ATOM 726 C CA . ASP A 1 92 ? 10.461 -15.352 3.672 1 90.62 92 ASP A CA 1
ATOM 727 C C . ASP A 1 92 ? 11.523 -14.406 3.129 1 90.62 92 ASP A C 1
ATOM 729 O O . ASP A 1 92 ? 11.219 -13.484 2.365 1 90.62 92 ASP A O 1
ATOM 733 N N . ALA A 1 93 ? 12.734 -14.703 3.443 1 90.88 93 ALA A N 1
ATOM 734 C CA . ALA A 1 93 ? 13.875 -13.844 3.123 1 90.88 93 ALA A CA 1
ATOM 735 C C . ALA A 1 93 ? 14.133 -13.805 1.619 1 90.88 93 ALA A C 1
ATOM 737 O O . ALA A 1 93 ? 14.484 -12.766 1.067 1 90.88 93 ALA A O 1
ATOM 738 N N . THR A 1 94 ? 14.008 -14.898 1.034 1 92.38 94 THR A N 1
ATOM 739 C CA . THR A 1 94 ? 14.266 -14.984 -0.399 1 92.38 94 THR A CA 1
ATOM 740 C C . THR A 1 94 ? 13.297 -14.102 -1.178 1 92.38 94 THR A C 1
ATOM 742 O O . THR A 1 94 ? 13.703 -13.359 -2.074 1 92.38 94 THR A O 1
ATOM 745 N N . GLY A 1 95 ? 12.07 -14.211 -0.824 1 94.5 95 GLY A N 1
ATOM 746 C CA . GLY A 1 95 ? 11.062 -13.367 -1.447 1 94.5 95 GLY A CA 1
ATOM 747 C C . GLY A 1 95 ? 11.273 -11.891 -1.178 1 94.5 95 GLY A C 1
ATOM 748 O O . GLY A 1 95 ? 11.086 -11.055 -2.068 1 94.5 95 GLY A O 1
ATOM 749 N N . ARG A 1 96 ? 11.664 -11.539 0.028 1 95.94 96 ARG A N 1
ATOM 750 C CA . ARG A 1 96 ? 11.922 -10.148 0.388 1 95.94 96 ARG A CA 1
ATOM 751 C C . ARG A 1 96 ? 13.102 -9.586 -0.396 1 95.94 96 ARG A C 1
ATOM 753 O O . ARG A 1 96 ? 13.062 -8.438 -0.851 1 95.94 96 ARG A O 1
ATOM 760 N N . CYS A 1 97 ? 14.078 -10.438 -0.532 1 95.44 97 CYS A N 1
ATOM 761 C CA . CYS A 1 97 ? 15.25 -10.039 -1.312 1 95.44 97 CYS A CA 1
ATOM 762 C C . CYS A 1 97 ? 14.859 -9.703 -2.748 1 95.44 97 CYS A C 1
ATOM 764 O O . CYS A 1 97 ? 15.258 -8.672 -3.277 1 95.44 97 CYS A O 1
ATOM 766 N N . ALA A 1 98 ? 14.086 -10.57 -3.301 1 96.38 98 ALA A N 1
ATOM 767 C CA . ALA A 1 98 ? 13.641 -10.359 -4.676 1 96.38 98 ALA A CA 1
ATOM 768 C C . ALA A 1 98 ? 12.781 -9.102 -4.793 1 96.38 98 ALA A C 1
ATOM 770 O O . ALA A 1 98 ? 12.938 -8.328 -5.738 1 96.38 98 ALA A O 1
ATOM 771 N N . ALA A 1 99 ? 11.914 -8.859 -3.859 1 97.19 99 ALA A N 1
ATOM 772 C CA . ALA A 1 99 ? 11.031 -7.695 -3.869 1 97.19 99 ALA A CA 1
ATOM 773 C C . ALA A 1 99 ? 11.836 -6.402 -3.76 1 97.19 99 ALA A C 1
ATOM 775 O O . ALA A 1 99 ? 11.594 -5.445 -4.5 1 97.19 99 ALA A O 1
ATOM 776 N N . LEU A 1 100 ? 12.773 -6.383 -2.869 1 97.69 100 LEU A N 1
ATOM 777 C CA . LEU A 1 100 ? 13.586 -5.191 -2.668 1 97.69 100 LEU A CA 1
ATOM 778 C C . LEU A 1 100 ? 14.477 -4.922 -3.881 1 97.69 100 LEU A C 1
ATOM 780 O O . LEU A 1 100 ? 14.695 -3.768 -4.25 1 97.69 100 LEU A O 1
ATOM 784 N N . ALA A 1 101 ? 14.945 -5.988 -4.492 1 96.44 101 ALA A N 1
ATOM 785 C CA . ALA A 1 101 ? 15.703 -5.836 -5.73 1 96.44 101 ALA A CA 1
ATOM 786 C C . ALA A 1 101 ? 14.852 -5.211 -6.828 1 96.44 101 ALA A C 1
ATOM 788 O O . ALA A 1 101 ? 15.297 -4.281 -7.512 1 96.44 101 ALA A O 1
ATOM 789 N N . HIS A 1 102 ? 13.672 -5.711 -6.969 1 96 102 HIS A N 1
ATOM 790 C CA . HIS A 1 102 ? 12.758 -5.16 -7.961 1 96 102 HIS A CA 1
ATOM 791 C C . HIS A 1 102 ? 12.406 -3.711 -7.648 1 96 102 HIS A C 1
ATOM 793 O O . HIS A 1 102 ? 12.297 -2.885 -8.555 1 96 102 HIS A O 1
ATOM 799 N N . PHE A 1 103 ? 12.266 -3.406 -6.383 1 97.44 103 PHE A N 1
ATOM 800 C CA . PHE A 1 103 ? 11.945 -2.053 -5.938 1 97.44 103 PHE A CA 1
ATOM 801 C C . PHE A 1 103 ? 13.047 -1.081 -6.336 1 97.44 103 PHE A C 1
ATOM 803 O O . PHE A 1 103 ? 12.781 -0.028 -6.914 1 97.44 103 PHE A O 1
ATOM 810 N N . VAL A 1 104 ? 14.219 -1.478 -6.086 1 97 104 VAL A N 1
ATOM 811 C CA . VAL A 1 104 ? 15.375 -0.626 -6.371 1 97 104 VAL A CA 1
ATOM 812 C C . VAL A 1 104 ? 15.523 -0.451 -7.883 1 97 104 VAL A C 1
ATOM 814 O O . VAL A 1 104 ? 15.781 0.655 -8.359 1 97 104 VAL A O 1
ATOM 817 N N . ASP A 1 105 ? 15.289 -1.502 -8.586 1 94.81 105 ASP A N 1
ATOM 818 C CA . ASP A 1 105 ? 15.406 -1.479 -10.047 1 94.81 105 ASP A CA 1
ATOM 819 C C . ASP A 1 105 ? 14.383 -0.535 -10.664 1 94.81 105 ASP A C 1
ATOM 821 O O . ASP A 1 105 ? 14.641 0.085 -11.695 1 94.81 105 ASP A O 1
ATOM 825 N N . SER A 1 106 ? 13.305 -0.37 -9.977 1 94.94 106 SER A N 1
ATOM 826 C CA . SER A 1 106 ? 12.188 0.355 -10.57 1 94.94 106 SER A CA 1
ATOM 827 C C . SER A 1 106 ? 12.047 1.745 -9.961 1 94.94 106 SER A C 1
ATOM 829 O O . SER A 1 106 ? 11.289 2.574 -10.469 1 94.94 106 SER A O 1
ATOM 831 N N . ALA A 1 107 ? 12.703 2.092 -8.891 1 95.12 107 ALA A N 1
ATOM 832 C CA . ALA A 1 107 ? 12.484 3.299 -8.102 1 95.12 107 ALA A CA 1
ATOM 833 C C . ALA A 1 107 ? 13 4.535 -8.828 1 95.12 107 ALA A C 1
ATOM 835 O O . ALA A 1 107 ? 12.617 5.66 -8.508 1 95.12 107 ALA A O 1
ATOM 836 N N . GLY A 1 108 ? 13.812 4.387 -9.844 1 93.81 108 GLY A N 1
ATOM 837 C CA . GLY A 1 108 ? 14.414 5.523 -10.523 1 93.81 108 GLY A CA 1
ATOM 838 C C . GLY A 1 108 ? 15.656 6.051 -9.828 1 93.81 108 GLY A C 1
ATOM 839 O O . GLY A 1 108 ? 15.828 5.859 -8.625 1 93.81 108 GLY A O 1
ATOM 840 N N . ALA A 1 109 ? 16.453 6.805 -10.547 1 93.81 109 ALA A N 1
ATOM 841 C CA . ALA A 1 109 ? 17.766 7.25 -10.094 1 93.81 109 ALA A CA 1
ATOM 842 C C . ALA A 1 109 ? 17.641 8.18 -8.891 1 93.81 109 ALA A C 1
ATOM 844 O O . ALA A 1 109 ? 18.422 8.078 -7.934 1 93.81 109 ALA A O 1
ATOM 845 N N . ASP A 1 110 ? 16.688 9.016 -8.914 1 95.12 110 ASP A N 1
ATOM 846 C CA . ASP A 1 110 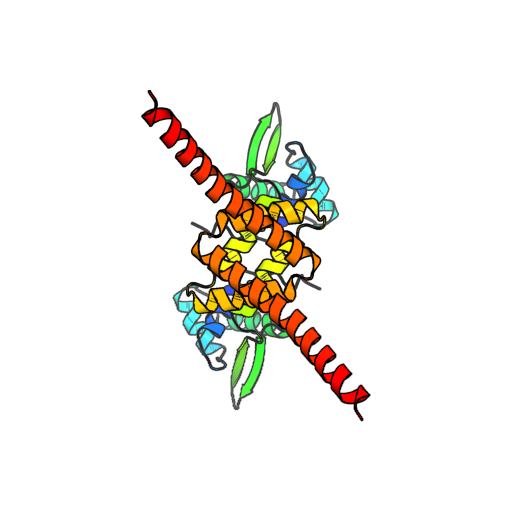? 16.516 9.977 -7.828 1 95.12 110 ASP A CA 1
ATOM 847 C C . ASP A 1 110 ? 16.156 9.266 -6.52 1 95.12 110 ASP A C 1
ATOM 849 O O . ASP A 1 110 ? 16.766 9.539 -5.48 1 95.12 110 ASP A O 1
ATOM 853 N N . ASN A 1 111 ? 15.234 8.352 -6.59 1 95.75 111 ASN A N 1
ATOM 854 C CA . ASN A 1 111 ? 14.812 7.641 -5.391 1 95.75 111 ASN A CA 1
ATOM 855 C C . ASN A 1 111 ? 15.922 6.734 -4.859 1 95.75 111 ASN A C 1
ATOM 857 O O . ASN A 1 111 ? 16.078 6.574 -3.648 1 95.75 111 ASN A O 1
ATOM 861 N N . VAL A 1 112 ? 16.672 6.176 -5.73 1 96.12 112 VAL A N 1
ATOM 862 C CA . VAL A 1 112 ? 17.797 5.324 -5.344 1 96.12 112 VAL A CA 1
ATOM 863 C C . VAL A 1 112 ? 18.844 6.152 -4.59 1 96.12 112 VAL A C 1
ATOM 865 O O . VAL A 1 112 ? 19.375 5.703 -3.574 1 96.12 112 VAL A O 1
ATOM 868 N N . GLN A 1 113 ? 19.078 7.332 -5.098 1 95.44 113 GLN A N 1
ATOM 869 C CA . GLN A 1 113 ? 20.016 8.219 -4.418 1 95.44 113 GLN A CA 1
ATOM 870 C C . GLN A 1 113 ? 19.516 8.586 -3.023 1 95.44 113 GLN A C 1
ATOM 872 O O . GLN A 1 113 ? 20.297 8.594 -2.062 1 95.44 113 GLN A O 1
ATOM 877 N N . LEU A 1 114 ? 18.312 8.867 -2.93 1 96 114 LEU A N 1
ATOM 878 C CA . LEU A 1 114 ? 17.703 9.195 -1.638 1 96 114 LEU A CA 1
ATOM 879 C C . LEU A 1 114 ? 17.797 8.008 -0.685 1 96 114 LEU A C 1
ATOM 881 O O . LEU A 1 114 ? 18.031 8.18 0.512 1 96 114 LEU A O 1
ATOM 885 N N . LEU A 1 115 ? 17.594 6.832 -1.191 1 96.38 115 LEU A N 1
ATOM 886 C CA . LEU A 1 115 ? 17.656 5.609 -0.398 1 96.38 115 LEU A CA 1
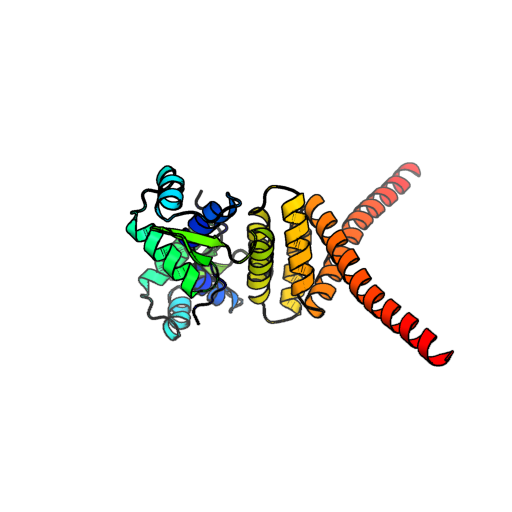ATOM 887 C C . LEU A 1 115 ? 19.078 5.383 0.124 1 96.38 115 LEU A C 1
ATOM 889 O O . LEU A 1 115 ? 19.266 5.02 1.288 1 96.38 115 LEU A O 1
ATOM 893 N N . ARG A 1 116 ? 20.047 5.613 -0.722 1 95.31 116 ARG A N 1
ATOM 894 C CA . ARG A 1 116 ? 21.438 5.492 -0.306 1 95.31 116 ARG A CA 1
ATOM 895 C C . ARG A 1 116 ? 21.766 6.469 0.82 1 95.31 116 ARG A C 1
ATOM 897 O O . ARG A 1 116 ? 22.438 6.105 1.787 1 95.31 116 ARG A O 1
ATOM 904 N N . GLN A 1 117 ? 21.266 7.629 0.662 1 94.94 117 GLN A N 1
ATOM 905 C CA . GLN A 1 117 ? 21.469 8.641 1.694 1 94.94 117 GLN A CA 1
ATOM 906 C C . GLN A 1 117 ? 20.828 8.219 3.012 1 94.94 117 GLN A C 1
ATOM 908 O O . GLN A 1 117 ? 21.422 8.391 4.078 1 94.94 117 GLN A O 1
ATOM 913 N N . ALA A 1 118 ? 19.719 7.711 2.967 1 95.69 118 ALA A N 1
ATOM 914 C CA . ALA A 1 118 ? 19 7.25 4.16 1 95.69 118 ALA A CA 1
ATOM 915 C C . ALA A 1 118 ? 19.781 6.133 4.855 1 95.69 118 ALA A C 1
ATOM 917 O O . ALA A 1 118 ? 19.844 6.094 6.09 1 95.69 118 ALA A O 1
ATOM 918 N N . LEU A 1 119 ? 20.359 5.246 4.082 1 95.12 119 LEU A N 1
ATOM 919 C CA . LEU A 1 119 ? 21.109 4.121 4.625 1 95.12 119 LEU A CA 1
ATOM 920 C C . LEU A 1 119 ? 22.406 4.59 5.27 1 95.12 119 LEU A C 1
ATOM 922 O O . LEU A 1 119 ? 22.859 4.023 6.27 1 95.12 119 LEU A O 1
ATOM 926 N N . GLU A 1 120 ? 22.953 5.605 4.652 1 92.19 120 GLU A N 1
ATOM 927 C CA . GLU A 1 120 ? 24.172 6.18 5.199 1 92.19 120 GLU A CA 1
ATOM 928 C C . GLU A 1 120 ? 23.922 6.852 6.543 1 92.19 120 GLU A C 1
ATOM 930 O O . GLU A 1 120 ? 24.734 6.738 7.465 1 92.19 120 GLU A O 1
ATOM 935 N N . THR A 1 121 ? 22.844 7.496 6.609 1 88.94 121 THR A N 1
ATOM 936 C CA . THR A 1 121 ? 22.484 8.195 7.84 1 88.94 121 THR A CA 1
ATOM 937 C C . THR A 1 121 ? 22.188 7.207 8.961 1 88.94 121 THR A C 1
ATOM 939 O O . THR A 1 121 ? 22.484 7.469 10.125 1 88.94 121 THR A O 1
ATOM 942 N N . LEU A 1 122 ? 21.609 6.09 8.656 1 83.81 122 LEU A N 1
ATOM 943 C CA . LEU A 1 122 ? 21.312 5.047 9.633 1 83.81 122 LEU A CA 1
ATOM 944 C C . LEU A 1 122 ? 22.594 4.477 10.227 1 83.81 122 LEU A C 1
ATOM 946 O O . LEU A 1 122 ? 22.656 4.18 11.422 1 83.81 122 LEU A O 1
ATOM 950 N N . GLN A 1 123 ? 23.609 4.254 9.445 1 74.94 123 GLN A N 1
ATOM 951 C CA . GLN A 1 123 ? 24.891 3.703 9.883 1 74.94 123 GLN A CA 1
ATOM 952 C C . GLN A 1 123 ? 25.609 4.672 10.805 1 74.94 123 GLN A C 1
ATOM 954 O O . GLN A 1 123 ? 26.234 4.254 11.789 1 74.94 123 GLN A O 1
ATOM 959 N N . THR A 1 124 ? 25.531 5.902 10.461 1 69.56 124 THR A N 1
ATOM 960 C CA . THR A 1 124 ? 26.219 6.895 11.289 1 69.56 124 THR A CA 1
ATOM 961 C C . THR A 1 124 ? 25.594 6.965 12.672 1 69.56 124 THR A C 1
ATOM 963 O O . THR A 1 124 ? 26.297 7.191 13.664 1 69.56 124 THR A O 1
ATOM 966 N N . ASP A 1 125 ? 24.344 6.734 12.672 1 62.97 125 ASP A N 1
ATOM 967 C CA . ASP A 1 125 ? 23.688 6.762 13.977 1 62.97 125 ASP A CA 1
ATOM 968 C C . ASP A 1 125 ? 24.078 5.551 14.812 1 62.97 125 ASP A C 1
ATOM 970 O O . ASP A 1 125 ? 24.234 5.66 16.031 1 62.97 125 ASP A O 1
ATOM 974 N N . VAL A 1 126 ? 24.266 4.449 14.156 1 58.34 126 VAL A N 1
ATOM 975 C CA . VAL A 1 126 ? 24.672 3.254 14.875 1 58.34 126 VAL A CA 1
ATOM 976 C C . VAL A 1 126 ? 26.141 3.385 15.289 1 58.34 126 VAL A C 1
ATOM 978 O O . VAL A 1 126 ? 26.516 2.99 16.391 1 58.34 126 VAL A O 1
ATOM 981 N N . ASP A 1 127 ? 26.906 4.008 14.359 1 56.91 127 ASP A N 1
ATOM 982 C CA . ASP A 1 127 ? 28.312 4.184 14.68 1 56.91 127 ASP A CA 1
ATOM 983 C C . ASP A 1 127 ? 28.516 5.297 15.703 1 56.91 127 ASP A C 1
ATOM 985 O O . ASP A 1 127 ? 29.406 5.223 16.547 1 56.91 127 ASP A O 1
ATOM 989 N N . GLY A 1 128 ? 27.656 6.316 15.508 1 50.25 128 GLY A N 1
ATOM 990 C CA . GLY A 1 128 ? 27.766 7.387 16.484 1 50.25 128 GLY A CA 1
ATOM 991 C C . GLY A 1 128 ? 27.375 6.957 17.891 1 50.25 128 GLY A C 1
ATOM 992 O O . GLY A 1 128 ? 27.938 7.441 18.875 1 50.25 128 GLY A O 1
ATOM 993 N N . SER A 1 129 ? 26.359 6.219 17.984 1 50.81 129 SER A N 1
ATOM 994 C CA . SER A 1 129 ? 26.016 5.684 19.297 1 50.81 129 SER A CA 1
ATOM 995 C C . SER A 1 129 ? 27.125 4.777 19.828 1 50.81 129 SER A C 1
ATOM 997 O O . SER A 1 129 ? 27.406 4.77 21.016 1 50.81 129 SER A O 1
ATOM 999 N N . ARG A 1 130 ? 27.844 4.191 18.906 1 52.12 130 ARG A N 1
ATOM 1000 C CA . ARG A 1 130 ? 28.969 3.361 19.344 1 52.12 130 ARG A CA 1
ATOM 1001 C C . ARG A 1 130 ? 30.172 4.223 19.734 1 52.12 130 ARG A C 1
ATOM 1003 O O . ARG A 1 130 ? 31.016 3.789 20.516 1 52.12 130 ARG A O 1
ATOM 1010 N N . ARG A 1 131 ? 30.281 5.297 18.984 1 51.34 131 ARG A N 1
ATOM 1011 C CA . ARG A 1 131 ? 31.422 6.156 19.281 1 51.34 131 ARG A CA 1
ATOM 1012 C C . ARG A 1 131 ? 31.219 6.875 20.625 1 51.34 131 ARG A C 1
ATOM 1014 O O . ARG A 1 131 ? 32.188 7.18 21.312 1 51.34 131 ARG A O 1
ATOM 1021 N N . VAL A 1 132 ? 29.953 7.133 20.812 1 49.97 132 VAL A N 1
ATOM 1022 C CA . VAL A 1 132 ? 29.719 7.824 22.078 1 49.97 132 VAL A CA 1
ATOM 1023 C C . VAL A 1 132 ? 29.984 6.871 23.234 1 49.97 132 VAL A C 1
ATOM 1025 O O . VAL A 1 132 ? 30.391 7.297 24.328 1 49.97 132 VAL A O 1
ATOM 1028 N N . SER A 1 133 ? 29.562 5.703 22.906 1 51.25 133 SER A N 1
ATOM 1029 C CA . SER A 1 133 ? 29.766 4.758 24 1 51.25 133 SER A CA 1
ATOM 1030 C C . SER A 1 133 ? 31.234 4.504 24.266 1 51.25 133 SER A C 1
ATOM 1032 O O . SER A 1 133 ? 31.656 4.395 25.422 1 51.25 133 SER A O 1
ATOM 1034 N N . LEU A 1 134 ? 31.969 4.484 23.188 1 51.03 134 LEU A N 1
ATOM 1035 C CA . LEU A 1 134 ? 33.375 4.195 23.391 1 51.03 134 LEU A CA 1
ATOM 1036 C C . LEU A 1 134 ? 34.094 5.395 24 1 51.03 134 LEU A C 1
ATOM 1038 O O . LEU A 1 134 ? 35.031 5.227 24.797 1 51.03 134 LEU A O 1
ATOM 1042 N N . LYS A 1 135 ? 33.625 6.516 23.625 1 52.03 135 LYS A N 1
ATOM 1043 C CA . LYS A 1 135 ? 34.281 7.699 24.172 1 52.03 135 LYS A CA 1
ATOM 1044 C C . LYS A 1 135 ? 33.938 7.871 25.656 1 52.03 135 LYS A C 1
ATOM 1046 O O . LYS A 1 135 ? 34.75 8.43 26.406 1 52.03 135 LYS A O 1
ATOM 1051 N N . GLN A 1 136 ? 32.781 7.406 25.938 1 48.41 136 GLN A N 1
ATOM 1052 C CA . GLN A 1 136 ? 32.438 7.539 27.344 1 48.41 136 GLN A CA 1
ATOM 1053 C C . GLN A 1 136 ? 33.125 6.465 28.188 1 48.41 136 GLN A C 1
ATOM 1055 O O . GLN A 1 136 ? 33.375 6.664 29.375 1 48.41 136 GLN A O 1
ATOM 1060 N N . LEU A 1 137 ? 33.406 5.383 27.469 1 52.06 137 LEU A N 1
ATOM 1061 C CA . LEU A 1 137 ? 34.094 4.336 28.203 1 52.06 137 LEU A CA 1
ATOM 1062 C C . LEU A 1 137 ? 35.531 4.73 28.469 1 52.06 137 LEU A C 1
ATOM 1064 O O . LEU A 1 137 ? 36.125 4.293 29.469 1 52.06 137 LEU A O 1
ATOM 1068 N N . GLY A 1 138 ? 36 5.559 27.578 1 48.84 138 GLY A N 1
ATOM 1069 C CA . GLY A 1 138 ? 37.375 5.961 27.781 1 48.84 138 GLY A CA 1
ATOM 1070 C C . GLY A 1 138 ? 37.562 6.984 28.891 1 48.84 138 GLY A C 1
ATOM 1071 O O . GLY A 1 138 ? 38.625 7.062 29.5 1 48.84 138 GLY A O 1
ATOM 1072 N N . ARG A 1 139 ? 36.5 7.781 29.094 1 47.69 139 ARG A N 1
ATOM 1073 C CA . ARG A 1 139 ? 36.656 8.797 30.125 1 47.69 139 ARG A CA 1
ATOM 1074 C C . ARG A 1 139 ? 36.531 8.188 31.516 1 47.69 139 ARG A C 1
ATOM 1076 O O . ARG A 1 139 ? 37 8.773 32.5 1 47.69 139 ARG A O 1
ATOM 1083 N N . LEU A 1 140 ? 35.781 7.035 31.641 1 48.06 140 LEU A N 1
ATOM 1084 C CA . LEU A 1 140 ? 35.625 6.508 32.969 1 48.06 140 LEU A CA 1
ATOM 1085 C C . LEU A 1 140 ? 36.906 5.844 33.469 1 48.06 140 LEU A C 1
ATOM 1087 O O . LEU A 1 140 ? 37.062 5.582 34.656 1 48.06 140 LEU A O 1
ATOM 1091 N N . ALA A 1 141 ? 37.781 5.465 32.5 1 47 141 ALA A N 1
ATOM 1092 C CA . ALA A 1 141 ? 38.938 4.754 33.031 1 47 141 ALA A CA 1
ATOM 1093 C C . ALA A 1 141 ? 39.938 5.719 33.625 1 47 141 ALA A C 1
ATOM 1095 O O . ALA A 1 141 ? 40.875 5.301 34.312 1 47 141 ALA A O 1
ATOM 1096 N N . LEU A 1 142 ? 39.844 6.98 33.094 1 43 142 LEU A N 1
ATOM 1097 C CA . LEU A 1 142 ? 40.938 7.828 33.562 1 43 142 LEU A CA 1
ATOM 1098 C C . LEU A 1 142 ? 40.625 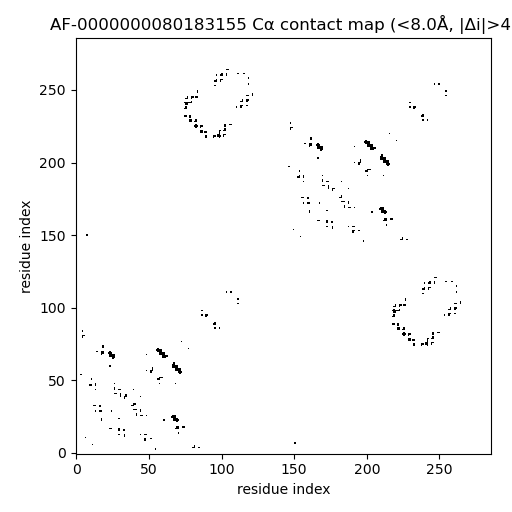8.422 34.906 1 43 142 LEU A C 1
ATOM 1100 O O . LEU A 1 142 ? 41.469 9.07 35.531 1 43 142 LEU A O 1
ATOM 1104 N N . LEU A 1 143 ? 39.312 8.25 35.344 1 37.78 143 LEU A N 1
ATOM 1105 C CA . LEU A 1 143 ? 39.188 8.766 36.719 1 37.78 143 LEU A CA 1
ATOM 1106 C C . LEU A 1 143 ? 39.531 7.676 37.719 1 37.78 143 LEU A C 1
ATOM 1108 O O . LEU A 1 143 ? 39.125 6.52 37.562 1 37.78 143 LEU A O 1
ATOM 1112 N N . MET B 1 1 ? -8.297 6.199 -15.289 1 32.22 1 MET B N 1
ATOM 1113 C CA . MET B 1 1 ? -7.906 4.805 -15.133 1 32.22 1 MET B CA 1
ATOM 1114 C C . MET B 1 1 ? -7.82 4.426 -13.656 1 32.22 1 MET B C 1
ATOM 1116 O O . MET B 1 1 ? -7.262 5.172 -12.852 1 32.22 1 MET B O 1
ATOM 1120 N N . PRO B 1 2 ? -8.828 3.771 -13.203 1 39.59 2 PRO B N 1
ATOM 1121 C CA . PRO B 1 2 ? -8.789 3.457 -11.773 1 39.59 2 PRO B CA 1
ATOM 1122 C C . PRO B 1 2 ? -7.387 3.119 -11.281 1 39.59 2 PRO B C 1
ATOM 1124 O O . PRO B 1 2 ? -6.566 2.604 -12.047 1 39.59 2 PRO B O 1
ATOM 1127 N N . ASP B 1 3 ? -6.891 3.826 -10.516 1 44.91 3 ASP B N 1
ATOM 1128 C CA . ASP B 1 3 ? -5.516 3.684 -10.047 1 44.91 3 ASP B CA 1
ATOM 1129 C C . ASP B 1 3 ? -5.133 2.213 -9.891 1 44.91 3 ASP B C 1
ATOM 1131 O O . ASP B 1 3 ? -5.66 1.517 -9.023 1 44.91 3 ASP B O 1
ATOM 1135 N N . ARG B 1 4 ? -4.988 1.387 -11.062 1 46.78 4 ARG B N 1
ATOM 1136 C CA . ARG B 1 4 ? -4.535 0.009 -11.219 1 46.78 4 ARG B CA 1
ATOM 1137 C C . ARG B 1 4 ? -3.77 -0.459 -9.984 1 46.78 4 ARG B C 1
ATOM 1139 O O . ARG B 1 4 ? -3.619 -1.662 -9.766 1 46.78 4 ARG B O 1
ATOM 1146 N N . ARG B 1 5 ? -3.195 0.559 -9.375 1 53.25 5 ARG B N 1
ATOM 1147 C CA . ARG B 1 5 ? -2.135 0.211 -8.438 1 53.25 5 ARG B CA 1
ATOM 1148 C C . ARG B 1 5 ? -2.711 -0.139 -7.066 1 53.25 5 ARG B C 1
ATOM 1150 O O . ARG B 1 5 ? -2.035 -0.764 -6.246 1 53.25 5 ARG B O 1
ATOM 1157 N N . LEU B 1 6 ? -4.133 0.236 -6.879 1 61.28 6 LEU B N 1
ATOM 1158 C CA . LEU B 1 6 ? -4.562 -0.047 -5.516 1 61.28 6 LEU B CA 1
ATOM 1159 C C . LEU B 1 6 ? -5.418 -1.309 -5.465 1 61.28 6 LEU B C 1
ATOM 1161 O O . LEU B 1 6 ? -6.492 -1.358 -6.066 1 61.28 6 LEU B O 1
ATOM 1165 N N . VAL B 1 7 ? -4.836 -2.398 -5.324 1 76.38 7 VAL B N 1
ATOM 1166 C CA . VAL B 1 7 ? -5.508 -3.68 -5.125 1 76.38 7 VAL B CA 1
ATOM 1167 C C . VAL B 1 7 ? -6.258 -3.666 -3.797 1 76.38 7 VAL B C 1
ATOM 1169 O O . VAL B 1 7 ? -5.664 -3.428 -2.742 1 76.38 7 VAL B O 1
ATOM 1172 N N . GLY B 1 8 ? -7.605 -3.695 -3.9 1 78.94 8 GLY B N 1
ATOM 1173 C CA . GLY B 1 8 ? -8.406 -3.744 -2.686 1 78.94 8 GLY B CA 1
ATOM 1174 C C . GLY B 1 8 ? -8.234 -5.039 -1.91 1 78.94 8 GLY B C 1
ATOM 1175 O O . GLY B 1 8 ? -7.559 -5.961 -2.375 1 78.94 8 GLY B O 1
ATOM 1176 N N . PRO B 1 9 ? -8.891 -5.148 -0.729 1 81.25 9 PRO B N 1
ATOM 1177 C CA . PRO B 1 9 ? -8.727 -6.316 0.138 1 81.25 9 PRO B CA 1
ATOM 1178 C C . PRO B 1 9 ? -9.172 -7.617 -0.528 1 81.25 9 PRO B C 1
ATOM 1180 O O . PRO B 1 9 ? -8.508 -8.648 -0.391 1 81.25 9 PRO B O 1
ATOM 1183 N N . LEU B 1 10 ? -10.258 -7.52 -1.22 1 86.25 10 LEU B N 1
ATOM 1184 C CA . LEU B 1 10 ? -10.766 -8.719 -1.876 1 86.25 10 LEU B CA 1
ATOM 1185 C C . LEU B 1 10 ? -9.844 -9.156 -3.008 1 86.25 10 LEU B C 1
ATOM 1187 O O . LEU B 1 10 ? -9.539 -10.344 -3.143 1 86.25 10 LEU B O 1
ATOM 1191 N N . GLU B 1 11 ? -9.484 -8.195 -3.785 1 90.19 11 GLU B N 1
ATOM 1192 C CA . GLU B 1 11 ? -8.555 -8.477 -4.879 1 90.19 11 GLU B CA 1
ATOM 1193 C C . GLU B 1 11 ? -7.246 -9.055 -4.355 1 90.19 11 GLU B C 1
ATOM 1195 O O . GLU B 1 11 ? -6.695 -9.992 -4.941 1 90.19 11 GLU B O 1
ATOM 1200 N N . ARG B 1 12 ? -6.848 -8.531 -3.287 1 87.12 12 ARG B N 1
ATOM 1201 C CA . ARG B 1 12 ? -5.609 -9.008 -2.676 1 87.12 12 ARG B CA 1
ATOM 1202 C C . ARG B 1 12 ? -5.738 -10.461 -2.232 1 87.12 12 ARG B C 1
ATOM 1204 O O . ARG B 1 12 ? -4.805 -11.25 -2.385 1 87.12 12 ARG B O 1
ATOM 1211 N N . CYS B 1 13 ? -6.859 -10.789 -1.664 1 89.88 13 CYS B N 1
ATOM 1212 C CA . CYS B 1 13 ? -7.121 -12.156 -1.229 1 89.88 13 CYS B CA 1
ATOM 1213 C C . CYS B 1 13 ? -7.039 -13.125 -2.402 1 89.88 13 CYS B C 1
ATOM 1215 O O . CYS B 1 13 ? -6.418 -14.188 -2.295 1 89.88 13 CYS B O 1
ATOM 1217 N N . VAL B 1 14 ? -7.613 -12.742 -3.447 1 93.94 14 VAL B N 1
ATOM 1218 C CA . VAL B 1 14 ? -7.617 -13.578 -4.641 1 93.94 14 VAL B CA 1
ATOM 1219 C C . VAL B 1 14 ? -6.199 -13.703 -5.191 1 93.94 14 VAL B C 1
ATOM 1221 O O . VAL B 1 14 ? -5.766 -14.797 -5.566 1 93.94 14 VAL B O 1
ATOM 1224 N N . MET B 1 15 ? -5.484 -12.625 -5.223 1 93.19 15 MET B N 1
ATOM 1225 C CA . MET B 1 15 ? -4.113 -12.633 -5.719 1 93.19 15 MET B CA 1
ATOM 1226 C C . MET B 1 15 ? -3.236 -13.555 -4.879 1 93.19 15 MET B C 1
ATOM 1228 O O . MET B 1 15 ? -2.434 -14.32 -5.418 1 93.19 15 MET B O 1
ATOM 1232 N N . LYS B 1 16 ? -3.404 -13.484 -3.562 1 90.75 16 LYS B N 1
ATOM 1233 C CA . LYS B 1 16 ? -2.637 -14.344 -2.666 1 90.75 16 LYS B CA 1
ATOM 1234 C C . LYS B 1 16 ? -2.861 -15.82 -2.99 1 90.75 16 LYS B C 1
ATOM 1236 O O . LYS B 1 16 ? -1.92 -16.609 -2.965 1 90.75 16 LYS B O 1
ATOM 1241 N N . GLN B 1 17 ? -4.082 -16.109 -3.244 1 94.12 17 GLN B N 1
ATOM 1242 C CA . GLN B 1 17 ? -4.391 -17.5 -3.598 1 94.12 17 GLN B CA 1
ATOM 1243 C C . GLN B 1 17 ? -3.721 -17.891 -4.91 1 94.12 17 GLN B C 1
ATOM 1245 O O . GLN B 1 17 ? -3.211 -19.016 -5.039 1 94.12 17 GLN B O 1
ATOM 1250 N N . LEU B 1 18 ? -3.719 -17.062 -5.898 1 95.75 18 LEU B N 1
ATOM 1251 C CA . LEU B 1 18 ? -3.09 -17.359 -7.18 1 95.75 18 LEU B CA 1
ATOM 1252 C C . LEU B 1 18 ? -1.586 -17.547 -7.012 1 95.75 18 LEU B C 1
ATOM 1254 O O . LEU B 1 18 ? -0.992 -18.406 -7.664 1 95.75 18 LEU B O 1
ATOM 1258 N N . TRP B 1 19 ? -1.008 -16.812 -6.156 1 93.81 19 TRP B N 1
ATOM 1259 C CA . TRP B 1 19 ? 0.432 -16.891 -5.934 1 93.81 19 TRP B CA 1
ATOM 1260 C C . TRP B 1 19 ? 0.791 -18.141 -5.129 1 93.81 19 TRP B C 1
ATOM 1262 O O . TRP B 1 19 ? 1.948 -18.562 -5.113 1 93.81 19 TRP B O 1
ATOM 1272 N N . SER B 1 20 ? -0.148 -18.656 -4.43 1 91.62 20 SER B N 1
ATOM 1273 C CA . SER B 1 20 ? 0.111 -19.812 -3.586 1 91.62 20 SER B CA 1
ATOM 1274 C C . SER B 1 20 ? 0.417 -21.047 -4.426 1 91.62 20 SER B C 1
ATOM 1276 O O . SER B 1 20 ? 0.949 -22.031 -3.916 1 91.62 20 SER B O 1
ATOM 1278 N N . GLY B 1 21 ? 0.066 -20.969 -5.645 1 88.19 21 GLY B N 1
ATOM 1279 C CA . GLY B 1 21 ? 0.308 -22.094 -6.535 1 88.19 21 GLY B CA 1
ATOM 1280 C C . GLY B 1 21 ? 1.168 -21.734 -7.73 1 88.19 21 GLY B C 1
ATOM 1281 O O . GLY B 1 21 ? 1.213 -20.578 -8.141 1 88.19 21 GLY B O 1
ATOM 1282 N N . ALA B 1 22 ? 1.845 -22.75 -8.297 1 85.94 22 ALA B N 1
ATOM 1283 C CA . ALA B 1 22 ? 2.73 -22.547 -9.438 1 85.94 22 ALA B CA 1
ATOM 1284 C C . ALA B 1 22 ? 1.957 -22.625 -10.75 1 85.94 22 ALA B C 1
ATOM 1286 O O . ALA B 1 22 ? 2.426 -22.141 -11.781 1 85.94 22 ALA B O 1
ATOM 1287 N N . GLU B 1 23 ? 0.772 -23.172 -10.703 1 91.31 23 GLU B N 1
ATOM 1288 C CA . GLU B 1 23 ? -0.009 -23.391 -11.922 1 91.31 23 GLU B CA 1
ATOM 1289 C C . GLU B 1 23 ? -1.269 -22.531 -11.922 1 91.31 23 GLU B C 1
ATOM 1291 O O . GLU B 1 23 ? -1.772 -22.156 -10.859 1 91.31 23 GLU B O 1
ATOM 1296 N N . PRO B 1 24 ? -1.692 -22.203 -13.172 1 95.38 24 PRO B N 1
ATOM 1297 C CA . PRO B 1 24 ? -2.979 -21.5 -13.25 1 95.38 24 PRO B CA 1
ATOM 1298 C C . PRO B 1 24 ? -4.094 -22.234 -12.516 1 95.38 24 PRO B C 1
ATOM 1300 O O . PRO B 1 24 ? -4.102 -23.469 -12.469 1 95.38 24 PRO B O 1
ATOM 1303 N N . GLN B 1 25 ? -4.996 -21.5 -11.906 1 95.94 25 GLN B N 1
ATOM 1304 C CA . GLN B 1 25 ? -6.051 -22.078 -11.078 1 95.94 25 GLN B CA 1
ATOM 1305 C C . GLN B 1 25 ? -7.43 -21.75 -11.641 1 95.94 25 GLN B C 1
ATOM 1307 O O . GLN B 1 25 ? -7.645 -20.656 -12.18 1 95.94 25 GLN B O 1
ATOM 1312 N N . THR B 1 26 ? -8.352 -22.719 -11.492 1 95.12 26 THR B N 1
ATOM 1313 C CA . THR B 1 26 ? -9.734 -22.484 -11.891 1 95.12 26 THR B CA 1
ATOM 1314 C C . THR B 1 26 ? -10.453 -21.609 -10.867 1 95.12 26 THR B C 1
ATOM 1316 O O . THR B 1 26 ? -9.992 -21.469 -9.727 1 95.12 26 THR B O 1
ATOM 1319 N N . VAL B 1 27 ? -11.586 -21.031 -11.359 1 95.19 27 VAL B N 1
ATOM 1320 C CA . VAL B 1 27 ? -12.414 -20.25 -10.445 1 95.19 27 VAL B CA 1
ATOM 1321 C C . VAL B 1 27 ? -12.812 -21.109 -9.25 1 95.19 27 VAL B C 1
ATOM 1323 O O . VAL B 1 27 ? -12.82 -20.641 -8.109 1 95.19 27 VAL B O 1
ATOM 1326 N N . ARG B 1 28 ? -13.109 -22.328 -9.461 1 94.38 28 ARG B N 1
ATOM 1327 C CA . ARG B 1 28 ? -13.531 -23.25 -8.414 1 94.38 28 ARG B CA 1
ATOM 1328 C C . ARG B 1 28 ? -12.43 -23.438 -7.371 1 94.38 28 ARG B C 1
ATOM 1330 O O . ARG B 1 28 ? -12.695 -23.391 -6.168 1 94.38 28 ARG B O 1
ATOM 1337 N N . LYS B 1 29 ? -11.312 -23.688 -7.836 1 94.31 29 LYS B N 1
ATOM 1338 C CA . LYS B 1 29 ? -10.188 -23.875 -6.93 1 94.31 29 LYS B CA 1
ATOM 1339 C C . LYS B 1 29 ? -9.945 -22.641 -6.07 1 94.31 29 LYS B C 1
ATOM 1341 O O . LYS B 1 29 ? -9.758 -22.75 -4.855 1 94.31 29 LYS B O 1
ATOM 1346 N N . VAL B 1 30 ? -9.945 -21.469 -6.699 1 96.12 30 VAL B N 1
ATOM 1347 C CA . VAL B 1 30 ? -9.75 -20.219 -5.98 1 96.12 30 VAL B CA 1
ATOM 1348 C C . VAL B 1 30 ? -10.875 -20.016 -4.973 1 96.12 30 VAL B C 1
ATOM 1350 O O . VAL B 1 30 ? -10.633 -19.641 -3.822 1 96.12 30 VAL B O 1
ATOM 1353 N N . HIS B 1 31 ? -12.031 -20.312 -5.406 1 96 31 HIS B N 1
ATOM 1354 C CA . HIS B 1 31 ? -13.211 -20.156 -4.559 1 96 31 HIS B CA 1
ATOM 1355 C C . HIS B 1 31 ? -13.133 -21.047 -3.328 1 96 31 HIS B C 1
ATOM 1357 O O . HIS B 1 31 ? -13.352 -20.594 -2.205 1 96 31 HIS B O 1
ATOM 1363 N N . LEU B 1 32 ? -12.82 -22.297 -3.514 1 94.31 32 LEU B N 1
ATOM 1364 C CA . LEU B 1 32 ? -12.742 -23.266 -2.422 1 94.31 32 LEU B CA 1
ATOM 1365 C C . LEU B 1 32 ? -11.68 -22.844 -1.409 1 94.31 32 LEU B C 1
ATOM 1367 O O . LEU B 1 32 ? -11.883 -22.969 -0.2 1 94.31 32 LEU B O 1
ATOM 1371 N N . ALA B 1 33 ? -10.633 -22.375 -1.957 1 92.94 33 ALA B N 1
ATOM 1372 C CA . ALA B 1 33 ? -9.523 -22 -1.088 1 92.94 33 ALA B CA 1
ATOM 1373 C C . ALA B 1 33 ? -9.891 -20.781 -0.239 1 92.94 33 ALA B C 1
ATOM 1375 O O . ALA B 1 33 ? -9.547 -20.719 0.942 1 92.94 33 ALA B O 1
ATOM 1376 N N . ILE B 1 34 ? -10.57 -19.781 -0.808 1 91.5 34 ILE B N 1
ATOM 1377 C CA . ILE B 1 34 ? -10.875 -18.531 -0.139 1 91.5 34 ILE B CA 1
ATOM 1378 C C . ILE B 1 34 ? -12.094 -18.703 0.762 1 91.5 34 ILE B C 1
ATOM 1380 O O . ILE B 1 34 ? -12.195 -18.078 1.816 1 91.5 34 ILE B O 1
ATOM 1384 N N . SER B 1 35 ? -13.023 -19.438 0.307 1 86.56 35 SER B N 1
ATOM 1385 C CA . SER B 1 35 ? -14.258 -19.672 1.059 1 86.56 35 SER B CA 1
ATOM 1386 C C . SER B 1 35 ? -13.969 -20.266 2.43 1 86.56 35 SER B C 1
ATOM 1388 O O . SER B 1 35 ? -14.773 -20.156 3.35 1 86.56 35 SER B O 1
ATOM 1390 N N . MET B 1 36 ? -12.922 -20.891 2.506 1 79.94 36 MET B N 1
ATOM 1391 C CA . MET B 1 36 ? -12.516 -21.438 3.795 1 79.94 36 MET B CA 1
ATOM 1392 C C . MET B 1 36 ? -12.273 -20.328 4.809 1 79.94 36 MET B C 1
ATOM 1394 O O . MET B 1 36 ? -12.414 -20.531 6.016 1 79.94 36 MET B O 1
ATOM 1398 N N . ARG B 1 37 ? -12.031 -19.156 4.301 1 77.81 37 ARG B N 1
ATOM 1399 C CA . ARG B 1 37 ? -11.68 -18.031 5.168 1 77.81 37 ARG B CA 1
ATOM 1400 C C . ARG B 1 37 ? -12.727 -16.938 5.094 1 77.81 37 ARG B C 1
ATOM 1402 O O . ARG B 1 37 ? -12.984 -16.25 6.086 1 77.81 37 ARG B O 1
ATOM 1409 N N . ARG B 1 38 ? -13.273 -16.844 3.941 1 81.94 38 ARG B N 1
ATOM 1410 C CA . ARG B 1 38 ? -14.273 -15.805 3.689 1 81.94 38 ARG B CA 1
ATOM 1411 C C . ARG B 1 38 ? -15.516 -16.406 3.033 1 81.94 38 ARG B C 1
ATOM 1413 O O . ARG B 1 38 ? -15.414 -17.297 2.197 1 81.94 38 ARG B O 1
ATOM 1420 N N . ASN B 1 39 ? -16.688 -16.031 3.408 1 87.31 39 ASN B N 1
ATOM 1421 C CA . ASN B 1 39 ? -17.938 -16.5 2.811 1 87.31 39 ASN B CA 1
ATOM 1422 C C . ASN B 1 39 ? -18.266 -15.75 1.525 1 87.31 39 ASN B C 1
ATOM 1424 O O . ASN B 1 39 ? -19.219 -14.961 1.488 1 87.31 39 ASN B O 1
ATOM 1428 N N . LEU B 1 40 ? -17.453 -15.969 0.497 1 90.25 40 LEU B N 1
ATOM 1429 C CA . LEU B 1 40 ? -17.672 -15.312 -0.788 1 90.25 40 LEU B CA 1
ATOM 1430 C C . LEU B 1 40 ? -18.406 -16.25 -1.75 1 90.25 40 LEU B C 1
ATOM 1432 O O . LEU B 1 40 ? -18.141 -17.453 -1.781 1 90.25 40 LEU B O 1
ATOM 1436 N N . ALA B 1 41 ? -19.328 -15.711 -2.453 1 94 41 ALA B N 1
ATOM 1437 C CA . ALA B 1 41 ? -20.016 -16.469 -3.496 1 94 41 ALA B CA 1
ATOM 1438 C C . ALA B 1 41 ? -19.062 -16.797 -4.641 1 94 41 ALA B C 1
ATOM 1440 O O . ALA B 1 41 ? -18.125 -16.047 -4.922 1 94 41 ALA B O 1
ATOM 1441 N N . TYR B 1 42 ? -19.375 -17.922 -5.281 1 94.69 42 TYR B N 1
ATOM 1442 C CA . TYR B 1 42 ? -18.625 -18.328 -6.473 1 94.69 42 TYR B CA 1
ATOM 1443 C C . TYR B 1 42 ? -18.609 -17.203 -7.5 1 94.69 42 TYR B C 1
ATOM 1445 O O . TYR B 1 42 ? -17.562 -16.875 -8.062 1 94.69 42 TYR B O 1
ATOM 1453 N N . THR B 1 43 ? -19.672 -16.531 -7.707 1 94.62 43 THR B N 1
ATOM 1454 C CA . THR B 1 43 ? -19.812 -15.484 -8.711 1 94.62 43 THR B CA 1
ATOM 1455 C C . THR B 1 43 ? -19 -14.258 -8.336 1 94.62 43 THR B C 1
ATOM 1457 O O . THR B 1 43 ? -18.5 -13.539 -9.203 1 94.62 43 THR B O 1
ATOM 1460 N N . THR B 1 44 ? -18.859 -14.055 -7.066 1 94.38 44 THR B N 1
ATOM 1461 C CA . THR B 1 44 ? -18.031 -12.961 -6.59 1 94.38 44 THR B CA 1
ATOM 1462 C C . THR B 1 44 ? -16.562 -13.18 -6.984 1 94.38 44 THR B C 1
ATOM 1464 O O . THR B 1 44 ? -15.922 -12.273 -7.508 1 94.38 44 THR B O 1
ATOM 1467 N N . VAL B 1 45 ? -16.156 -14.438 -6.664 1 95.94 45 VAL B N 1
ATOM 1468 C CA . VAL B 1 45 ? -14.781 -14.781 -7.012 1 95.94 45 VAL B CA 1
ATOM 1469 C C . VAL B 1 45 ? -14.586 -14.648 -8.523 1 95.94 45 VAL B C 1
ATOM 1471 O O . VAL B 1 45 ? -13.578 -14.086 -8.977 1 95.94 45 VAL B O 1
ATOM 1474 N N . MET B 1 46 ? -15.547 -15.039 -9.219 1 95.88 46 MET B N 1
ATOM 1475 C CA . MET B 1 46 ? -15.492 -14.953 -10.672 1 95.88 46 MET B CA 1
ATOM 1476 C C . MET B 1 46 ? -15.398 -13.508 -11.133 1 95.88 46 MET B C 1
ATOM 1478 O O . MET B 1 46 ? -14.586 -13.172 -12 1 95.88 46 MET B O 1
ATOM 1482 N N . THR B 1 47 ? -16.125 -12.672 -10.625 1 96.31 47 THR B N 1
ATOM 1483 C CA . THR B 1 47 ? -16.156 -11.25 -10.969 1 96.31 47 THR B CA 1
ATOM 1484 C C . THR B 1 47 ? -14.82 -10.586 -10.633 1 96.31 47 THR B C 1
ATOM 1486 O O . THR B 1 47 ? -14.297 -9.789 -11.422 1 96.31 47 THR B O 1
ATOM 1489 N N . VAL B 1 48 ? -14.328 -10.945 -9.516 1 95.81 48 VAL B N 1
ATOM 1490 C CA . VAL B 1 48 ? -13.055 -10.367 -9.086 1 95.81 48 VAL B CA 1
ATOM 1491 C C . VAL B 1 48 ? -11.945 -10.797 -10.047 1 95.81 48 VAL B C 1
ATOM 1493 O O . VAL B 1 48 ? -11.117 -9.984 -10.445 1 95.81 48 VAL B O 1
ATOM 1496 N N . LEU B 1 49 ? -11.961 -12.047 -10.383 1 96.5 49 LEU B N 1
ATOM 1497 C CA . LEU B 1 49 ? -10.953 -12.555 -11.312 1 96.5 49 LEU B CA 1
ATOM 1498 C C . LEU B 1 49 ? -11.055 -11.859 -12.664 1 96.5 49 LEU B C 1
ATOM 1500 O O . LEU B 1 49 ? -10.039 -11.469 -13.242 1 96.5 49 LEU B O 1
ATOM 1504 N N . ARG B 1 50 ? -12.203 -11.68 -13.109 1 94.81 50 ARG B N 1
ATOM 1505 C CA . ARG B 1 50 ? -12.438 -10.992 -14.383 1 94.81 50 ARG B CA 1
ATOM 1506 C C . ARG B 1 50 ? -11.945 -9.555 -14.32 1 94.81 50 ARG B C 1
ATOM 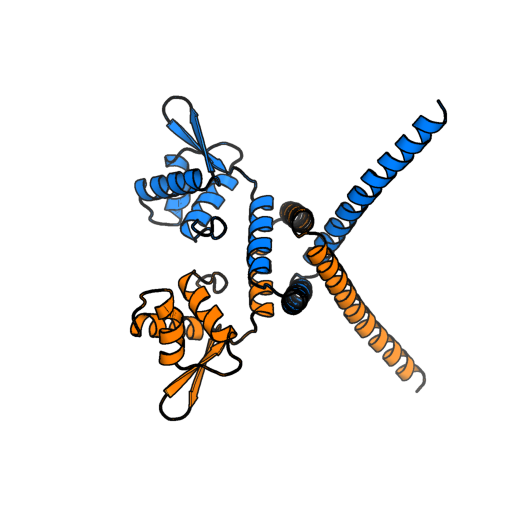1508 O O . ARG B 1 50 ? -11.312 -9.062 -15.266 1 94.81 50 ARG B O 1
ATOM 1515 N N . ARG B 1 51 ? -12.195 -8.891 -13.266 1 94.56 51 ARG B N 1
ATOM 1516 C CA . ARG B 1 51 ? -11.758 -7.512 -13.086 1 94.56 51 ARG B CA 1
ATOM 1517 C C . ARG B 1 51 ? -10.234 -7.426 -13.023 1 94.56 51 ARG B C 1
ATOM 1519 O O . ARG B 1 51 ? -9.633 -6.504 -13.586 1 94.56 51 ARG B O 1
ATOM 1526 N N . LEU B 1 52 ? -9.711 -8.383 -12.344 1 94.31 52 LEU B N 1
ATOM 1527 C CA . LEU B 1 52 ? -8.258 -8.414 -12.242 1 94.31 52 LEU B CA 1
ATOM 1528 C C . LEU B 1 52 ? -7.629 -8.648 -13.617 1 94.31 52 LEU B C 1
ATOM 1530 O O . LEU B 1 52 ? -6.574 -8.094 -13.922 1 94.31 52 LEU B O 1
ATOM 1534 N N . ALA B 1 53 ? -8.234 -9.438 -14.406 1 94.19 53 ALA B N 1
ATOM 1535 C CA . ALA B 1 53 ? -7.766 -9.68 -15.773 1 94.19 53 ALA B CA 1
ATOM 1536 C C . ALA B 1 53 ? -7.883 -8.422 -16.625 1 94.19 53 ALA B C 1
ATOM 1538 O O . ALA B 1 53 ? -6.977 -8.102 -17.391 1 94.19 53 ALA B O 1
ATOM 1539 N N . GLU B 1 54 ? -8.953 -7.695 -16.469 1 93.19 54 GLU B N 1
ATOM 1540 C CA . GLU B 1 54 ? -9.156 -6.441 -17.188 1 93.19 54 GLU B CA 1
ATOM 1541 C C . GLU B 1 54 ? -8.094 -5.41 -16.797 1 93.19 54 GLU B C 1
ATOM 1543 O O . GLU B 1 54 ? -7.684 -4.598 -17.641 1 93.19 54 GLU B O 1
ATOM 1548 N N . LYS B 1 55 ? -7.688 -5.531 -15.555 1 88.69 55 LYS B N 1
ATOM 1549 C CA . LYS B 1 55 ? -6.664 -4.609 -15.062 1 88.69 55 LYS B CA 1
ATOM 1550 C C . LYS B 1 55 ? -5.27 -5.059 -15.492 1 88.69 55 LYS B C 1
ATOM 1552 O O . LYS B 1 55 ? -4.277 -4.383 -15.211 1 88.69 55 LYS B O 1
ATOM 1557 N N . GLY B 1 56 ? -5.156 -6.238 -16.047 1 90.88 56 GLY B N 1
ATOM 1558 C CA . GLY B 1 56 ? -3.879 -6.758 -16.5 1 90.88 56 GLY B CA 1
ATOM 1559 C C . GLY B 1 56 ? -3.059 -7.387 -15.391 1 90.88 56 GLY B C 1
ATOM 1560 O O . GLY B 1 56 ? -1.856 -7.609 -15.547 1 90.88 56 GLY B O 1
ATOM 1561 N N . LEU B 1 57 ? -3.666 -7.691 -14.227 1 91.56 57 LEU B N 1
ATOM 1562 C CA . LEU B 1 57 ? -2.963 -8.281 -13.094 1 91.56 57 LEU B CA 1
ATOM 1563 C C . LEU B 1 57 ? -3.008 -9.805 -13.156 1 91.56 57 LEU B C 1
ATOM 1565 O O . LEU B 1 57 ? -2.162 -10.477 -12.562 1 91.56 57 LEU B O 1
ATOM 1569 N N . VAL B 1 58 ? -4.023 -10.273 -13.844 1 95.56 58 VAL B N 1
ATOM 1570 C CA . VAL B 1 58 ? -4.238 -11.703 -14.008 1 95.56 58 VAL B CA 1
ATOM 1571 C C . VAL B 1 58 ? -4.445 -12.031 -15.484 1 95.56 58 VAL B C 1
ATOM 1573 O O . VAL B 1 58 ? -4.988 -11.211 -16.234 1 95.56 58 VAL B O 1
ATOM 1576 N N . VAL B 1 59 ? -3.963 -13.172 -15.859 1 95.75 59 VAL B N 1
ATOM 1577 C CA . VAL B 1 59 ? -4.188 -13.648 -17.219 1 95.75 59 VAL B CA 1
ATOM 1578 C C . VAL B 1 59 ? -5.145 -14.836 -17.219 1 95.75 59 VAL B C 1
ATOM 1580 O O . VAL B 1 59 ? -5.062 -15.695 -16.328 1 95.75 59 VAL B O 1
ATOM 1583 N N . GLN B 1 60 ? -6.004 -14.789 -18.141 1 94.5 60 GLN B N 1
ATOM 1584 C CA . GLN B 1 60 ? -6.977 -15.867 -18.312 1 94.5 60 GLN B CA 1
ATOM 1585 C C . GLN B 1 60 ? -6.559 -16.812 -19.422 1 94.5 60 GLN B C 1
ATOM 1587 O O . GLN B 1 60 ? -6.211 -16.375 -20.531 1 94.5 60 GLN B O 1
ATOM 1592 N N . TYR B 1 61 ? -6.508 -18.031 -19.078 1 91 61 TYR B N 1
ATOM 1593 C CA . TYR B 1 61 ? -6.23 -19.094 -20.047 1 91 61 TYR B CA 1
ATOM 1594 C C . TYR B 1 61 ? -7.453 -19.969 -20.25 1 91 61 TYR B C 1
ATOM 1596 O O . TYR B 1 61 ? -8.211 -20.219 -19.312 1 91 61 TYR B O 1
ATOM 1604 N N . ARG B 1 62 ? -7.609 -20.219 -21.5 1 86.5 62 ARG B N 1
ATOM 1605 C CA . ARG B 1 62 ? -8.648 -21.203 -21.766 1 86.5 62 ARG B CA 1
ATOM 1606 C C . ARG B 1 62 ? -8.039 -22.594 -21.969 1 86.5 62 ARG B C 1
ATOM 1608 O O . ARG B 1 62 ? -7.168 -22.766 -22.812 1 86.5 62 ARG B O 1
ATOM 1615 N N . ASN B 1 63 ? -8.109 -23.328 -21.031 1 74.88 63 ASN B N 1
ATOM 1616 C CA . ASN B 1 63 ? -7.668 -24.719 -21.203 1 74.88 63 ASN B CA 1
ATOM 1617 C C . ASN B 1 63 ? -8.852 -25.688 -21.203 1 74.88 63 ASN B C 1
ATOM 1619 O O . ASN B 1 63 ? -9.336 -26.078 -20.141 1 74.88 63 ASN B O 1
ATOM 1623 N N . GLY B 1 64 ? -9.102 -26.219 -22.406 1 80.06 64 GLY B N 1
ATOM 1624 C CA . GLY B 1 64 ? -10.242 -27.125 -22.5 1 80.06 64 GLY B CA 1
ATOM 1625 C C . GLY B 1 64 ? -11.555 -26.469 -22.125 1 80.06 64 GLY B C 1
ATOM 1626 O O . GLY B 1 64 ? -11.914 -25.422 -22.688 1 80.06 64 GLY B O 1
ATOM 1627 N N . ARG B 1 65 ? -12.164 -27.188 -21.016 1 82.06 65 ARG B N 1
ATOM 1628 C CA . ARG B 1 65 ? -13.539 -26.797 -20.688 1 82.06 65 ARG B CA 1
ATOM 1629 C C . ARG B 1 65 ? -13.555 -25.719 -19.594 1 82.06 65 ARG B C 1
ATOM 1631 O O . ARG B 1 65 ? -14.609 -25.172 -19.297 1 82.06 65 ARG B O 1
ATOM 1638 N N . ALA B 1 66 ? -12.414 -25.391 -19.047 1 87.19 66 ALA B N 1
ATOM 1639 C CA . ALA B 1 66 ? -12.5 -24.438 -17.938 1 87.19 66 ALA B CA 1
ATOM 1640 C C . ALA B 1 66 ? -11.484 -23.312 -18.109 1 87.19 66 ALA B C 1
ATOM 1642 O O . ALA B 1 66 ? -10.391 -23.531 -18.625 1 87.19 66 ALA B O 1
ATOM 1643 N N . TYR B 1 67 ? -11.953 -22.109 -17.75 1 92 67 TYR B N 1
ATOM 1644 C CA . TYR B 1 67 ? -11.031 -20.984 -17.672 1 92 67 TYR B CA 1
ATOM 1645 C C . TYR B 1 67 ? -10.117 -21.125 -16.453 1 92 67 TYR B C 1
ATOM 1647 O O . TYR B 1 67 ? -10.555 -21.547 -15.383 1 92 67 TYR B O 1
ATOM 1655 N N . ARG B 1 68 ? -8.844 -20.906 -16.734 1 95.69 68 ARG B N 1
ATOM 1656 C CA . ARG B 1 68 ? -7.863 -20.875 -15.656 1 95.69 68 ARG B CA 1
ATOM 1657 C C . ARG B 1 68 ? -7.203 -19.5 -15.562 1 95.69 68 ARG B C 1
ATOM 1659 O O . ARG B 1 68 ? -7.086 -18.797 -16.562 1 95.69 68 ARG B O 1
ATOM 1666 N N . TYR B 1 69 ? -6.801 -19.172 -14.344 1 96.88 69 TYR B N 1
ATOM 1667 C CA . TYR B 1 69 ? -6.25 -17.844 -14.078 1 96.88 69 TYR B CA 1
ATOM 1668 C C . TYR B 1 69 ? -4.887 -17.938 -13.414 1 96.88 69 TYR B C 1
ATOM 1670 O O . TYR B 1 69 ? -4.664 -18.812 -12.562 1 96.88 69 TYR B O 1
ATOM 1678 N N . ALA B 1 70 ? -3.996 -17.078 -13.828 1 96.38 70 ALA B N 1
ATOM 1679 C CA . ALA B 1 70 ? -2.678 -16.953 -13.211 1 96.38 70 ALA B CA 1
ATOM 1680 C C . ALA B 1 70 ? -2.283 -15.492 -13.039 1 96.38 70 ALA B C 1
ATOM 1682 O O . ALA B 1 70 ? -2.688 -14.641 -13.828 1 96.38 70 ALA B O 1
ATOM 1683 N N . ALA B 1 71 ? -1.508 -15.242 -11.984 1 95.5 71 ALA B N 1
ATOM 1684 C CA . ALA B 1 71 ? -0.978 -13.898 -11.812 1 95.5 71 ALA B CA 1
ATOM 1685 C C . ALA B 1 71 ? 0.032 -13.555 -12.898 1 95.5 71 ALA B C 1
ATOM 1687 O O . ALA B 1 71 ? 0.85 -14.398 -13.281 1 95.5 71 ALA B O 1
ATOM 1688 N N . VAL B 1 72 ? -0.04 -12.336 -13.453 1 93.06 72 VAL B N 1
ATOM 1689 C CA . VAL B 1 72 ? 0.881 -11.891 -14.5 1 93.06 72 VAL B CA 1
ATOM 1690 C C . VAL B 1 72 ? 2.279 -11.711 -13.906 1 93.06 72 VAL B C 1
ATOM 1692 O O . VAL B 1 72 ? 3.275 -12.078 -14.539 1 93.06 72 VAL B O 1
ATOM 1695 N N . HIS B 1 73 ? 2.346 -11.188 -12.656 1 91.62 73 HIS B N 1
ATOM 1696 C CA . HIS B 1 73 ? 3.602 -10.953 -11.953 1 91.62 73 HIS B CA 1
ATOM 1697 C C . HIS B 1 73 ? 3.674 -11.781 -10.672 1 91.62 73 HIS B C 1
ATOM 1699 O O . HIS B 1 73 ? 2.643 -12.164 -10.117 1 91.62 73 HIS B O 1
ATOM 1705 N N . GLY B 1 74 ? 4.926 -12.109 -10.281 1 92.81 74 GLY B N 1
ATOM 1706 C CA . GLY B 1 74 ? 5.105 -12.781 -9.008 1 92.81 74 GLY B CA 1
ATOM 1707 C C . GLY B 1 74 ? 4.789 -11.906 -7.812 1 92.81 74 GLY B C 1
ATOM 1708 O O . GLY B 1 74 ? 4.602 -10.695 -7.961 1 92.81 74 GLY B O 1
ATOM 1709 N N . LEU B 1 75 ? 4.688 -12.492 -6.645 1 92.31 75 LEU B N 1
ATOM 1710 C CA . LEU B 1 75 ? 4.434 -11.766 -5.406 1 92.31 75 LEU B CA 1
ATOM 1711 C C . LEU B 1 75 ? 5.512 -10.711 -5.168 1 92.31 75 LEU B C 1
ATOM 1713 O O . LEU B 1 75 ? 5.215 -9.594 -4.734 1 92.31 75 LEU B O 1
ATOM 1717 N N . ASP B 1 76 ? 6.766 -11.047 -5.508 1 93.94 76 ASP B N 1
ATOM 1718 C CA . ASP B 1 76 ? 7.879 -10.125 -5.301 1 93.94 76 ASP B CA 1
ATOM 1719 C C . ASP B 1 76 ? 7.703 -8.859 -6.133 1 93.94 76 ASP B C 1
ATOM 1721 O O . ASP B 1 76 ? 7.887 -7.75 -5.625 1 93.94 76 ASP B O 1
ATOM 1725 N N . GLU B 1 77 ? 7.316 -9.023 -7.363 1 93.31 77 GLU B N 1
ATOM 1726 C CA . GLU B 1 77 ? 7.086 -7.875 -8.242 1 93.31 77 GLU B CA 1
ATOM 1727 C C . GLU B 1 77 ? 5.895 -7.047 -7.762 1 93.31 77 GLU B C 1
ATOM 1729 O O . GLU B 1 77 ? 5.93 -5.816 -7.812 1 93.31 77 GLU B O 1
ATOM 1734 N N . PHE B 1 78 ? 4.918 -7.75 -7.309 1 90.81 78 PHE B N 1
ATOM 1735 C CA . PHE B 1 78 ? 3.725 -7.07 -6.816 1 90.81 78 PHE B CA 1
ATOM 1736 C C . PHE B 1 78 ? 4.051 -6.246 -5.578 1 90.81 78 PHE B C 1
ATOM 1738 O O . PHE B 1 78 ? 3.588 -5.109 -5.445 1 90.81 78 PHE B O 1
ATOM 1745 N N . VAL B 1 79 ? 4.754 -6.75 -4.684 1 93.06 79 VAL B N 1
ATOM 1746 C CA . VAL B 1 79 ? 5.156 -6.066 -3.461 1 93.06 79 VAL B CA 1
ATOM 1747 C C . VAL B 1 79 ? 6.004 -4.844 -3.811 1 93.06 79 VAL B C 1
ATOM 1749 O O . VAL B 1 79 ? 5.773 -3.75 -3.289 1 93.06 79 VAL B O 1
ATOM 1752 N N . ALA B 1 80 ? 6.965 -5 -4.719 1 95.31 80 ALA B N 1
ATOM 1753 C CA . ALA B 1 80 ? 7.793 -3.879 -5.156 1 95.31 80 ALA B CA 1
ATOM 1754 C C . ALA B 1 80 ? 6.938 -2.752 -5.727 1 95.31 80 ALA B C 1
ATOM 1756 O O . ALA B 1 80 ? 7.152 -1.58 -5.406 1 95.31 80 ALA B O 1
ATOM 1757 N N . GLU B 1 81 ? 5.996 -3.145 -6.52 1 91.12 81 GLU B N 1
ATOM 1758 C CA . GLU B 1 81 ? 5.098 -2.16 -7.117 1 91.12 81 GLU B CA 1
ATOM 1759 C C . GLU B 1 81 ? 4.262 -1.459 -6.051 1 91.12 81 GLU B C 1
ATOM 1761 O O . GLU B 1 81 ? 3.988 -0.261 -6.156 1 91.12 81 GLU B O 1
ATOM 1766 N N . SER B 1 82 ? 3.836 -2.217 -5.113 1 90.5 82 SER B N 1
ATOM 1767 C CA . SER B 1 82 ? 3.062 -1.645 -4.016 1 90.5 82 SER B CA 1
ATOM 1768 C C . SER B 1 82 ? 3.891 -0.639 -3.223 1 90.5 82 SER B C 1
ATOM 1770 O O . SER B 1 82 ? 3.381 0.406 -2.812 1 90.5 82 SER B O 1
ATOM 1772 N N . MET B 1 83 ? 5.148 -0.923 -2.982 1 94.19 83 MET B N 1
ATOM 1773 C CA . MET B 1 83 ? 6.051 -0.007 -2.293 1 94.19 83 MET B CA 1
ATOM 1774 C C . MET B 1 83 ? 6.25 1.271 -3.1 1 94.19 83 MET B C 1
ATOM 1776 O O . MET B 1 83 ? 6.227 2.371 -2.545 1 94.19 83 MET B O 1
ATOM 1780 N N . LEU B 1 84 ? 6.383 1.117 -4.395 1 94.56 84 LEU B N 1
ATOM 1781 C CA . LEU B 1 84 ? 6.559 2.271 -5.27 1 94.56 84 LEU B CA 1
ATOM 1782 C C . LEU B 1 84 ? 5.305 3.143 -5.277 1 94.56 84 LEU B C 1
ATOM 1784 O O . LEU B 1 84 ? 5.402 4.371 -5.258 1 94.56 84 LEU B O 1
ATOM 1788 N N . ALA B 1 85 ? 4.23 2.453 -5.332 1 90.19 85 ALA B N 1
ATOM 1789 C CA . ALA B 1 85 ? 2.963 3.18 -5.316 1 90.19 85 ALA B CA 1
ATOM 1790 C C . ALA B 1 85 ? 2.818 4.008 -4.043 1 90.19 85 ALA B C 1
ATOM 1792 O O . ALA B 1 85 ? 2.326 5.137 -4.082 1 90.19 85 ALA B O 1
ATOM 1793 N N . ALA B 1 86 ? 3.234 3.426 -2.93 1 91.12 86 ALA B N 1
ATOM 1794 C CA . ALA B 1 86 ? 3.223 4.168 -1.671 1 91.12 86 ALA B CA 1
ATOM 1795 C C . ALA B 1 86 ? 4.133 5.391 -1.745 1 91.12 86 ALA B C 1
ATOM 1797 O O . ALA B 1 86 ? 3.721 6.5 -1.4 1 91.12 86 ALA B O 1
ATOM 1798 N N . LEU B 1 87 ? 5.297 5.242 -2.234 1 94.94 87 LEU B N 1
ATOM 1799 C CA . LEU B 1 87 ? 6.273 6.32 -2.326 1 94.94 87 LEU B CA 1
ATOM 1800 C C . LEU B 1 87 ? 5.777 7.426 -3.256 1 94.94 87 LEU B C 1
ATOM 1802 O O . LEU B 1 87 ? 6.035 8.609 -3.014 1 94.94 87 LEU B O 1
ATOM 1806 N N . ASP B 1 88 ? 5.035 7.047 -4.207 1 93.06 88 ASP B N 1
ATOM 1807 C CA . ASP B 1 88 ? 4.551 7.977 -5.227 1 93.06 88 ASP B CA 1
ATOM 1808 C C . ASP B 1 88 ? 3.469 8.891 -4.66 1 93.06 88 ASP B C 1
ATOM 1810 O O . ASP B 1 88 ? 3.076 9.867 -5.305 1 93.06 88 ASP B O 1
ATOM 1814 N N . GLU B 1 89 ? 3.082 8.57 -3.494 1 89.25 89 GLU B N 1
ATOM 1815 C CA . GLU B 1 89 ? 2.102 9.438 -2.85 1 89.25 89 GLU B CA 1
ATOM 1816 C C . GLU B 1 89 ? 2.717 10.781 -2.475 1 89.25 89 GLU B C 1
ATOM 1818 O O . GLU B 1 89 ? 1.997 11.75 -2.217 1 89.25 89 GLU B O 1
ATOM 1823 N N . ILE B 1 90 ? 3.986 10.82 -2.348 1 92.25 90 ILE B N 1
ATOM 1824 C CA . ILE B 1 90 ? 4.699 12.055 -2.066 1 92.25 90 ILE B CA 1
ATOM 1825 C C . ILE B 1 90 ? 5.328 12.594 -3.352 1 92.25 90 ILE B C 1
ATOM 1827 O O . ILE B 1 90 ? 6.102 11.898 -4.012 1 92.25 90 ILE B O 1
ATOM 1831 N N . ALA B 1 91 ? 5.047 13.812 -3.627 1 89.56 91 ALA B N 1
ATOM 1832 C CA . ALA B 1 91 ? 5.477 14.367 -4.91 1 89.56 91 ALA B CA 1
ATOM 1833 C C . ALA B 1 91 ? 6.84 15.039 -4.785 1 89.56 91 ALA B C 1
ATOM 1835 O O . ALA B 1 91 ? 7.66 14.969 -5.703 1 89.56 91 ALA B O 1
ATOM 1836 N N . ASP B 1 92 ? 7.105 15.602 -3.689 1 90.88 92 ASP B N 1
ATOM 1837 C CA . ASP B 1 92 ? 8.297 16.438 -3.588 1 90.88 92 ASP B CA 1
ATOM 1838 C C . ASP B 1 92 ? 9.477 15.648 -3.02 1 90.88 92 ASP B C 1
ATOM 1840 O O . ASP B 1 92 ? 9.273 14.695 -2.26 1 90.88 92 ASP B O 1
ATOM 1844 N N . ALA B 1 93 ? 10.648 16.109 -3.309 1 91.19 93 ALA B N 1
ATOM 1845 C CA . ALA B 1 93 ? 11.883 15.414 -2.955 1 91.19 93 ALA B CA 1
ATOM 1846 C C . ALA B 1 93 ? 12.102 15.414 -1.445 1 91.19 93 ALA B C 1
ATOM 1848 O O . ALA B 1 93 ? 12.586 14.43 -0.881 1 91.19 93 ALA B O 1
ATOM 1849 N N . THR B 1 94 ? 11.805 16.469 -0.861 1 92.69 94 THR B N 1
ATOM 1850 C CA . THR B 1 94 ? 12.008 16.594 0.579 1 92.69 94 THR B CA 1
ATOM 1851 C C . THR B 1 94 ? 11.148 15.586 1.334 1 92.69 94 THR B C 1
ATOM 1853 O O . THR B 1 94 ? 11.633 14.906 2.244 1 92.69 94 THR B O 1
ATOM 1856 N N . GLY B 1 95 ? 9.93 15.523 0.941 1 94.62 95 GLY B N 1
ATOM 1857 C CA . GLY B 1 95 ? 9.039 14.547 1.541 1 94.62 95 GLY B CA 1
ATOM 1858 C C . GLY B 1 95 ? 9.461 13.109 1.279 1 94.62 95 GLY B C 1
ATOM 1859 O O . GLY B 1 95 ? 9.375 12.266 2.168 1 94.62 95 GLY B O 1
ATOM 1860 N N . ARG B 1 96 ? 9.93 12.82 0.091 1 96.06 96 ARG B N 1
ATOM 1861 C CA . ARG B 1 96 ? 10.383 11.477 -0.258 1 96.06 96 ARG B CA 1
ATOM 1862 C C . ARG B 1 96 ? 11.617 11.094 0.559 1 96.06 96 ARG B C 1
ATOM 1864 O O . ARG B 1 96 ? 11.727 9.953 1.014 1 96.06 96 ARG B O 1
ATOM 1871 N N . CYS B 1 97 ? 12.469 12.07 0.719 1 95.56 97 CYS B N 1
ATOM 1872 C CA . CYS B 1 97 ? 13.656 11.844 1.532 1 95.56 97 CYS B CA 1
ATOM 1873 C C . CYS B 1 97 ? 13.281 11.461 2.957 1 95.56 97 CYS B C 1
ATOM 1875 O O . CYS B 1 97 ? 13.812 10.492 3.502 1 95.56 97 CYS B O 1
ATOM 1877 N N . ALA B 1 98 ? 12.375 12.195 3.484 1 96.44 98 ALA B N 1
ATOM 1878 C CA . ALA B 1 98 ? 11.922 11.93 4.848 1 96.44 98 ALA B CA 1
ATOM 1879 C C . ALA B 1 98 ? 11.25 10.562 4.941 1 96.44 98 ALA B C 1
ATOM 1881 O O . ALA B 1 98 ? 11.484 9.812 5.891 1 96.44 98 ALA B O 1
ATOM 1882 N N . ALA B 1 99 ? 10.445 10.195 3.986 1 97.19 99 ALA B N 1
ATOM 1883 C CA . ALA B 1 99 ? 9.742 8.922 3.977 1 97.19 99 ALA B CA 1
ATOM 1884 C C . ALA B 1 99 ? 10.727 7.754 3.893 1 97.19 99 ALA B C 1
ATOM 1886 O O . ALA B 1 99 ? 10.594 6.77 4.629 1 97.19 99 ALA B O 1
ATOM 1887 N N . LEU B 1 100 ? 11.68 7.863 3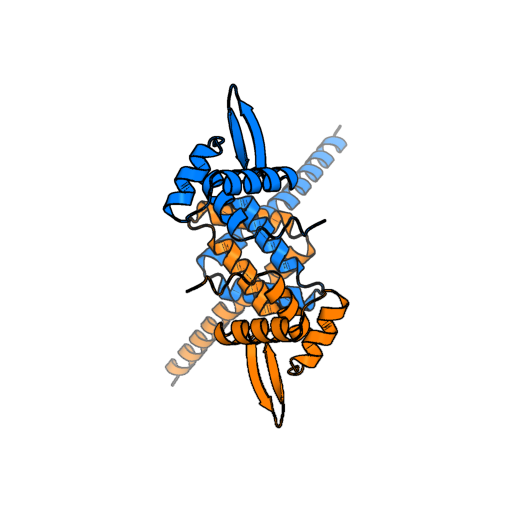.029 1 97.69 100 LEU B N 1
ATOM 1888 C CA . LEU B 1 100 ? 12.664 6.801 2.855 1 97.69 100 LEU B CA 1
ATOM 1889 C C . LEU B 1 100 ? 13.539 6.66 4.094 1 97.69 100 LEU B C 1
ATOM 1891 O O . LEU B 1 100 ? 13.914 5.547 4.473 1 97.69 100 LEU B O 1
ATOM 1895 N N . ALA B 1 101 ? 13.836 7.785 4.715 1 96.44 101 ALA B N 1
ATOM 1896 C CA . ALA B 1 101 ? 14.578 7.742 5.973 1 96.44 101 ALA B CA 1
ATOM 1897 C C . ALA B 1 101 ? 13.797 7 7.047 1 96.44 101 ALA B C 1
ATOM 1899 O O . ALA B 1 101 ? 14.336 6.141 7.742 1 96.44 101 ALA B O 1
ATOM 1900 N N . HIS B 1 102 ? 12.547 7.324 7.152 1 96.06 102 HIS B N 1
ATOM 1901 C CA . HIS B 1 102 ? 11.688 6.648 8.117 1 96.06 102 HIS B CA 1
ATOM 1902 C C . HIS B 1 102 ? 11.562 5.164 7.801 1 96.06 102 HIS B C 1
ATOM 1904 O O . HIS B 1 102 ? 11.539 4.328 8.711 1 96.06 102 HIS B O 1
ATOM 1910 N N . PHE B 1 103 ? 11.5 4.832 6.539 1 97.44 103 PHE B N 1
ATOM 1911 C CA . PHE B 1 103 ? 11.391 3.451 6.09 1 97.44 103 PHE B CA 1
ATOM 1912 C C . PHE B 1 103 ? 12.617 2.645 6.52 1 97.44 103 PHE B C 1
ATOM 1914 O O . PHE B 1 103 ? 12.477 1.561 7.09 1 97.44 103 PHE B O 1
ATOM 1921 N N . VAL B 1 104 ? 13.719 3.217 6.293 1 97 104 VAL B N 1
ATOM 1922 C CA . VAL B 1 104 ? 14.969 2.539 6.613 1 97 104 VAL B CA 1
ATOM 1923 C C . VAL B 1 104 ? 15.102 2.381 8.125 1 97 104 VAL B C 1
ATOM 1925 O O . VAL B 1 104 ? 15.5 1.323 8.617 1 97 104 VAL B O 1
ATOM 1928 N N . ASP B 1 105 ? 14.695 3.381 8.828 1 94.88 105 ASP B N 1
ATOM 1929 C CA . ASP B 1 105 ? 14.773 3.373 10.281 1 94.88 105 ASP B CA 1
ATOM 1930 C C . ASP B 1 105 ? 13.875 2.289 10.875 1 94.88 105 ASP B C 1
ATOM 1932 O O . ASP B 1 105 ? 14.195 1.711 11.914 1 94.88 105 ASP B O 1
ATOM 1936 N N . SER B 1 106 ? 12.859 1.974 10.164 1 94.94 106 SER B N 1
ATOM 1937 C CA . SER B 1 106 ? 11.836 1.097 10.727 1 94.94 106 SER B CA 1
ATOM 1938 C C . SER B 1 106 ? 11.906 -0.299 10.117 1 94.94 106 SER B C 1
ATOM 1940 O O . SER B 1 106 ? 11.258 -1.227 10.602 1 94.94 106 SER B O 1
ATOM 1942 N N . ALA B 1 107 ? 12.641 -0.545 9.062 1 95.12 107 ALA B N 1
ATOM 1943 C CA . ALA B 1 107 ? 12.617 -1.771 8.266 1 95.12 107 ALA B CA 1
ATOM 1944 C C . ALA B 1 107 ? 13.281 -2.924 9.016 1 95.12 107 ALA B C 1
ATOM 1946 O O . ALA B 1 107 ? 13.062 -4.094 8.688 1 95.12 107 ALA B O 1
ATOM 1947 N N . GLY B 1 108 ? 14.039 -2.658 10.039 1 93.81 108 GLY B N 1
ATOM 1948 C CA . GLY B 1 108 ? 14.766 -3.699 10.742 1 93.81 108 GLY B CA 1
ATOM 1949 C C . GLY B 1 108 ? 16.094 -4.043 10.094 1 93.81 108 GLY B C 1
ATOM 1950 O O . GLY B 1 108 ? 16.281 -3.828 8.891 1 93.81 108 GLY B O 1
ATOM 1951 N N . ALA B 1 109 ? 16.969 -4.691 10.836 1 93.94 109 ALA B N 1
ATOM 1952 C CA . ALA B 1 109 ? 18.344 -4.945 10.422 1 93.94 109 ALA B CA 1
ATOM 1953 C C . ALA B 1 109 ? 18.391 -5.883 9.211 1 93.94 109 ALA B C 1
ATOM 1955 O O . ALA B 1 109 ? 19.172 -5.672 8.281 1 93.94 109 ALA B O 1
ATOM 1956 N N . ASP B 1 110 ? 17.562 -6.84 9.211 1 95.12 110 ASP B N 1
ATOM 1957 C CA . ASP B 1 110 ? 17.547 -7.812 8.117 1 95.12 110 ASP B CA 1
ATOM 1958 C C . ASP B 1 110 ? 17.141 -7.156 6.801 1 95.12 110 ASP B C 1
ATOM 1960 O O . ASP B 1 110 ? 17.812 -7.34 5.781 1 95.12 110 ASP B O 1
ATOM 1964 N N . ASN B 1 111 ? 16.078 -6.391 6.852 1 95.75 111 ASN B N 1
ATOM 1965 C CA . ASN B 1 111 ? 15.602 -5.738 5.637 1 95.75 111 ASN B CA 1
ATOM 1966 C C . ASN B 1 111 ? 16.578 -4.684 5.137 1 95.75 111 ASN B C 1
ATOM 1968 O O . ASN B 1 111 ? 16.75 -4.5 3.93 1 95.75 111 ASN B O 1
ATOM 1972 N N . VAL B 1 112 ? 17.234 -4.027 6.031 1 96.12 112 VAL B N 1
ATOM 1973 C CA . VAL B 1 112 ? 18.234 -3.029 5.676 1 96.12 112 VAL B CA 1
ATOM 1974 C C . VAL B 1 112 ? 19.406 -3.699 4.953 1 96.12 112 VAL B C 1
ATOM 1976 O O . VAL B 1 112 ? 19.906 -3.18 3.953 1 96.12 112 VAL B O 1
ATOM 1979 N N . GLN B 1 113 ? 19.781 -4.832 5.461 1 95.5 113 GLN B N 1
ATOM 1980 C CA . GLN B 1 113 ? 20.859 -5.574 4.809 1 95.5 113 GLN B CA 1
ATOM 1981 C C . GLN B 1 113 ? 20.453 -6.004 3.402 1 95.5 113 GLN B C 1
ATOM 1983 O O . GLN B 1 113 ? 21.25 -5.898 2.465 1 95.5 113 GLN B O 1
ATOM 1988 N N . LEU B 1 114 ? 19.312 -6.461 3.271 1 96 114 LEU B N 1
ATOM 1989 C CA . LEU B 1 114 ? 18.797 -6.863 1.965 1 96 114 LEU B CA 1
ATOM 1990 C C . LEU B 1 114 ? 18.75 -5.672 1.013 1 96 114 LEU B C 1
ATOM 1992 O O . LEU B 1 114 ? 19.031 -5.809 -0.177 1 96 114 LEU B O 1
ATOM 1996 N N . LEU B 1 115 ? 18.359 -4.539 1.509 1 96.31 115 LEU B N 1
ATOM 1997 C CA . LEU B 1 115 ? 18.281 -3.316 0.717 1 96.31 115 LEU B CA 1
ATOM 1998 C C . LEU B 1 115 ? 19.672 -2.895 0.234 1 96.31 115 LEU B C 1
ATOM 2000 O O . LEU B 1 115 ? 19.828 -2.506 -0.924 1 96.31 115 LEU B O 1
ATOM 2004 N N . ARG B 1 116 ? 20.641 -2.986 1.113 1 95.31 116 ARG B N 1
ATOM 2005 C CA . ARG B 1 116 ? 22.016 -2.668 0.736 1 95.31 116 ARG B CA 1
ATOM 2006 C C . ARG B 1 116 ? 22.516 -3.588 -0.379 1 95.31 116 ARG B C 1
ATOM 2008 O O . ARG B 1 116 ? 23.156 -3.133 -1.326 1 95.31 116 ARG B O 1
ATOM 2015 N N . GLN B 1 117 ? 22.156 -4.809 -0.247 1 94.94 117 GLN B N 1
ATOM 2016 C CA . GLN B 1 117 ? 22.531 -5.777 -1.271 1 94.94 117 GLN B CA 1
ATOM 2017 C C . GLN B 1 117 ? 21.875 -5.449 -2.607 1 94.94 117 GLN B C 1
ATOM 2019 O O . GLN B 1 117 ? 22.516 -5.527 -3.658 1 94.94 117 GLN B O 1
ATOM 2024 N N . ALA B 1 118 ? 20.703 -5.105 -2.594 1 95.62 118 ALA B N 1
ATOM 2025 C CA . ALA B 1 118 ? 19.969 -4.746 -3.805 1 95.62 118 ALA B CA 1
ATOM 2026 C C . ALA B 1 118 ? 20.594 -3.529 -4.48 1 95.62 118 ALA B C 1
ATOM 2028 O O . ALA B 1 118 ? 20.688 -3.479 -5.711 1 95.62 118 ALA B O 1
ATOM 2029 N N . LEU B 1 119 ? 21.016 -2.574 -3.688 1 95.12 119 LEU B N 1
ATOM 2030 C CA . LEU B 1 119 ? 21.625 -1.351 -4.211 1 95.12 119 LEU B CA 1
ATOM 2031 C C . LEU B 1 119 ? 22.984 -1.633 -4.816 1 95.12 119 LEU B C 1
ATOM 2033 O O . LEU B 1 119 ? 23.375 -1.011 -5.809 1 95.12 119 LEU B O 1
ATOM 2037 N N . GLU B 1 120 ? 23.656 -2.568 -4.184 1 92.19 120 GLU B N 1
ATOM 2038 C CA . GLU B 1 120 ? 24.969 -2.961 -4.695 1 92.19 120 GLU B CA 1
ATOM 2039 C C . GLU B 1 120 ? 24.844 -3.66 -6.043 1 92.19 120 GLU B C 1
ATOM 2041 O O . GLU B 1 120 ? 25.656 -3.432 -6.941 1 92.19 120 GLU B O 1
ATOM 2046 N N . THR B 1 121 ? 23.859 -4.449 -6.141 1 89 121 THR B N 1
ATOM 2047 C CA . THR B 1 121 ? 23.641 -5.191 -7.379 1 89 121 THR B CA 1
ATOM 2048 C C . THR B 1 121 ? 23.234 -4.25 -8.508 1 89 121 THR B C 1
ATOM 2050 O O . THR B 1 121 ? 23.609 -4.469 -9.664 1 89 121 THR B O 1
ATOM 2053 N N . LEU B 1 122 ? 22.5 -3.232 -8.234 1 83.81 122 LEU B N 1
ATOM 2054 C CA . LEU B 1 122 ? 22.094 -2.238 -9.219 1 83.81 122 LEU B CA 1
ATOM 2055 C C . LEU B 1 122 ? 23.297 -1.491 -9.773 1 83.81 122 LEU B C 1
ATOM 2057 O O . LEU B 1 122 ? 23.359 -1.188 -10.969 1 83.81 122 LEU B O 1
ATOM 2061 N N . GLN B 1 123 ? 24.25 -1.136 -8.953 1 74.94 123 GLN B N 1
ATOM 2062 C CA . GLN B 1 123 ? 25.453 -0.41 -9.352 1 74.94 123 GLN B CA 1
ATOM 2063 C C . GLN B 1 123 ? 26.344 -1.266 -10.25 1 74.94 123 GLN B C 1
ATOM 2065 O O . GLN B 1 123 ? 26.906 -0.766 -11.227 1 74.94 123 GLN B O 1
ATOM 2070 N N . THR B 1 124 ? 26.422 -2.49 -9.906 1 69.56 124 THR B N 1
ATOM 2071 C CA . THR B 1 124 ? 27.266 -3.373 -10.703 1 69.56 124 THR B CA 1
ATOM 2072 C C . THR B 1 124 ? 26.688 -3.539 -12.109 1 69.56 124 THR B C 1
ATOM 2074 O O . THR B 1 124 ? 27.453 -3.656 -13.078 1 69.56 124 THR B O 1
ATOM 2077 N N . ASP B 1 125 ? 25.422 -3.504 -12.148 1 63.44 125 ASP B N 1
ATOM 2078 C CA . ASP B 1 125 ? 24.812 -3.627 -13.461 1 63.44 125 ASP B CA 1
ATOM 2079 C C . ASP B 1 125 ? 25.047 -2.371 -14.297 1 63.44 125 ASP B C 1
ATOM 2081 O O . ASP B 1 125 ? 25.266 -2.457 -15.508 1 63.44 125 ASP B O 1
ATOM 2085 N N . VAL B 1 126 ? 25.062 -1.256 -13.641 1 59.09 126 VAL B N 1
ATOM 2086 C CA . VAL B 1 126 ? 25.328 -0.009 -14.352 1 59.09 126 VAL B CA 1
ATOM 2087 C C . VAL B 1 126 ? 26.797 0.077 -14.727 1 59.09 126 VAL B C 1
ATOM 2089 O O . VAL B 1 126 ? 27.141 0.527 -15.82 1 59.09 126 VAL B O 1
ATOM 2092 N N . ASP B 1 127 ? 27.609 -0.389 -13.742 1 57.31 127 ASP B N 1
ATOM 2093 C CA . ASP B 1 127 ? 29.047 -0.36 -14.016 1 57.31 127 ASP B CA 1
ATOM 2094 C C . ASP B 1 127 ? 29.438 -1.438 -15.023 1 57.31 127 ASP B C 1
ATOM 2096 O O . ASP B 1 127 ? 30.328 -1.23 -15.844 1 57.31 127 ASP B O 1
ATOM 2100 N N . GLY B 1 128 ? 28.719 -2.57 -14.852 1 50.75 128 GLY B N 1
ATOM 2101 C CA . GLY B 1 128 ? 29.016 -3.613 -15.82 1 50.75 128 GLY B CA 1
ATOM 2102 C C . GLY B 1 128 ? 28.594 -3.254 -17.234 1 50.75 128 GLY B C 1
ATOM 2103 O O . GLY B 1 128 ? 29.266 -3.646 -18.203 1 50.75 128 GLY B O 1
ATOM 2104 N N . SER B 1 129 ? 27.438 -2.723 -17.297 1 52.47 129 SER B N 1
ATOM 2105 C CA . SER B 1 129 ? 27.062 -2.277 -18.641 1 52.47 129 SER B CA 1
ATOM 2106 C C . SER B 1 129 ? 28.031 -1.231 -19.172 1 52.47 129 SER B C 1
ATOM 2108 O O . SER B 1 129 ? 28.328 -1.192 -20.359 1 52.47 129 SER B O 1
ATOM 2110 N N . ARG B 1 130 ? 28.641 -0.496 -18.219 1 51 130 ARG B N 1
ATOM 2111 C CA . ARG B 1 130 ? 29.625 0.495 -18.641 1 51 130 ARG B CA 1
ATOM 2112 C C . ARG B 1 130 ? 30.953 -0.169 -18.984 1 51 130 ARG B C 1
ATOM 2114 O O . ARG B 1 130 ? 31.719 0.36 -19.797 1 51 130 ARG B O 1
ATOM 2121 N N . ARG B 1 131 ? 31.266 -1.207 -18.25 1 51.5 131 ARG B N 1
ATOM 2122 C CA . ARG B 1 131 ? 32.531 -1.872 -18.531 1 51.5 131 ARG B CA 1
ATOM 2123 C C . ARG B 1 131 ? 32.5 -2.592 -19.875 1 51.5 131 ARG B C 1
ATOM 2125 O O . ARG B 1 131 ? 33.5 -2.682 -20.562 1 51.5 131 ARG B O 1
ATOM 2132 N N . VAL B 1 132 ? 31.297 -3.115 -20.094 1 51.38 132 VAL B N 1
ATOM 2133 C CA . VAL B 1 132 ? 31.219 -3.834 -21.359 1 51.38 132 VAL B CA 1
ATOM 2134 C C . VAL B 1 132 ? 31.344 -2.85 -22.531 1 51.38 132 VAL B C 1
ATOM 2136 O O . VAL B 1 132 ? 31.875 -3.199 -23.578 1 51.38 132 VAL B O 1
ATOM 2139 N N . SER B 1 133 ? 30.75 -1.791 -22.203 1 52.25 133 SER B N 1
ATOM 2140 C CA . SER B 1 133 ? 30.828 -0.829 -23.297 1 52.25 133 SER B CA 1
ATOM 2141 C C . SER B 1 133 ? 32.25 -0.358 -23.516 1 52.25 133 SER B C 1
ATOM 2143 O O . SER B 1 133 ? 32.688 -0.191 -24.656 1 52.25 133 SER B O 1
ATOM 2145 N N . LEU B 1 134 ? 32.938 -0.231 -22.406 1 51.12 134 LEU B N 1
ATOM 2146 C CA . LEU B 1 134 ? 34.312 0.274 -22.562 1 51.12 134 LEU B CA 1
ATOM 2147 C C . LEU B 1 134 ? 35.219 -0.8 -23.156 1 51.12 134 LEU B C 1
ATOM 2149 O O . LEU B 1 134 ? 36.125 -0.496 -23.938 1 51.12 134 LEU B O 1
ATOM 2153 N N . LYS B 1 135 ? 34.938 -1.972 -22.797 1 52.41 135 LYS B N 1
ATOM 2154 C CA . LYS B 1 135 ? 35.781 -3.049 -23.312 1 52.41 135 LYS B CA 1
ATOM 2155 C C . LYS B 1 135 ? 35.5 -3.283 -24.797 1 52.41 135 LYS B C 1
ATOM 2157 O O . LYS B 1 135 ? 36.406 -3.676 -25.547 1 52.41 135 LYS B O 1
ATOM 2162 N N . GLN B 1 136 ? 34.281 -3.018 -25.109 1 49.28 136 GLN B N 1
ATOM 2163 C CA . GLN B 1 136 ? 33.969 -3.203 -26.531 1 49.28 136 GLN B CA 1
ATOM 2164 C C . GLN B 1 136 ? 34.531 -2.039 -27.359 1 49.28 136 GLN B C 1
ATOM 2166 O O . GLN B 1 136 ? 34.875 -2.215 -28.531 1 49.28 136 GLN B O 1
ATOM 2171 N N . LEU B 1 137 ? 34.594 -0.9 -26.641 1 52.72 137 LEU B N 1
ATOM 2172 C CA . LEU B 1 137 ? 35.156 0.239 -27.359 1 52.72 137 LEU B CA 1
ATOM 2173 C C . LEU B 1 137 ? 36.656 0.072 -27.578 1 52.72 137 LEU B C 1
ATOM 2175 O O . LEU B 1 137 ? 37.219 0.588 -28.562 1 52.72 137 LEU B O 1
ATOM 2179 N N . GLY B 1 138 ? 37.219 -0.666 -26.672 1 49.62 138 GLY B N 1
ATOM 2180 C CA . GLY B 1 138 ? 38.656 -0.847 -26.812 1 49.62 138 GLY B CA 1
ATOM 2181 C C . GLY B 1 138 ? 39.031 -1.842 -27.891 1 49.62 138 GLY B C 1
ATOM 2182 O O . GLY B 1 138 ? 40.094 -1.759 -28.469 1 49.62 138 GLY B O 1
ATOM 2183 N N . ARG B 1 139 ? 38.094 -2.777 -28.156 1 48.53 139 ARG B N 1
ATOM 2184 C CA . ARG B 1 139 ? 38.438 -3.76 -29.172 1 48.53 139 ARG B CA 1
ATOM 2185 C C . ARG B 1 139 ? 38.281 -3.176 -30.578 1 48.53 139 ARG B C 1
ATOM 2187 O O . ARG B 1 139 ? 38.875 -3.662 -31.531 1 48.53 139 ARG B O 1
ATOM 2194 N N . LEU B 1 140 ? 37.375 -2.152 -30.703 1 48.91 140 LEU B N 1
ATOM 2195 C CA . LEU B 1 140 ? 37.188 -1.65 -32.062 1 48.91 140 LEU B CA 1
ATOM 2196 C C . LEU B 1 140 ? 38.375 -0.798 -32.5 1 48.91 140 LEU B C 1
ATOM 2198 O O . LEU B 1 140 ? 38.562 -0.564 -33.688 1 48.91 140 LEU B O 1
ATOM 2202 N N . ALA B 1 141 ? 39.125 -0.295 -31.469 1 48.06 141 ALA B N 1
ATOM 2203 C CA . ALA B 1 141 ? 40.188 0.595 -31.938 1 48.06 141 ALA B CA 1
ATOM 2204 C C . ALA B 1 141 ? 41.375 -0.199 -32.469 1 48.06 141 ALA B C 1
ATOM 2206 O O . ALA B 1 141 ? 42.25 0.366 -33.125 1 48.06 141 ALA B O 1
ATOM 2207 N N . LEU B 1 142 ? 41.438 -1.465 -31.906 1 43.84 142 LEU B N 1
ATOM 2208 C CA . LEU B 1 142 ? 42.688 -2.135 -32.312 1 43.84 142 LEU B CA 1
ATOM 2209 C C . LEU B 1 142 ? 42.5 -2.799 -33.688 1 43.84 142 LEU B C 1
ATOM 2211 O O . LEU B 1 142 ? 43.469 -3.328 -34.25 1 43.84 142 LEU B O 1
ATOM 2215 N N . LEU B 1 143 ? 41.219 -2.801 -34.156 1 38.22 143 LEU B N 1
ATOM 2216 C CA . LEU B 1 143 ? 41.219 -3.342 -35.531 1 38.22 143 LEU B CA 1
ATOM 2217 C C . LEU B 1 143 ? 41.406 -2.23 -36.531 1 38.22 143 LEU B C 1
ATOM 2219 O O . LEU B 1 143 ? 40.812 -1.158 -36.406 1 38.22 143 LEU B O 1
#

Solvent-accessible surface area (backbone atoms only — not comparable to full-atom values): 15680 Å² total; per-residue (Å²): 120,75,68,80,76,67,67,49,74,68,55,42,52,54,49,52,57,39,65,74,42,96,57,65,38,37,62,64,57,52,36,59,63,45,41,75,78,38,96,63,52,65,66,54,50,46,49,49,51,52,50,34,33,74,67,62,52,27,44,78,39,80,55,91,94,44,60,25,36,33,56,67,59,55,69,32,53,49,31,19,50,43,29,50,56,32,52,60,72,43,85,48,67,68,48,41,41,51,14,44,33,46,29,59,72,66,53,44,72,68,50,47,52,42,44,52,50,31,54,52,53,53,49,47,52,56,48,46,56,48,49,49,50,50,54,52,54,56,58,59,68,73,102,123,77,66,78,76,67,69,50,73,67,54,44,52,53,49,52,54,39,65,72,42,95,57,66,40,36,61,63,58,53,36,59,64,44,40,75,80,39,94,64,53,67,65,54,50,45,50,50,51,52,51,34,33,75,68,61,50,27,44,80,40,78,54,89,94,44,60,26,34,32,56,68,60,54,68,32,54,49,31,18,49,42,29,48,56,33,53,60,72,44,84,49,68,69,48,40,42,49,13,45,34,48,28,58,73,66,52,44,72,68,52,47,51,42,44,53,50,32,54,52,53,54,48,48,51,54,48,44,56,47,46,50,49,49,54,53,54,54,56,59,68,75,100

Sequence (286 aa):
MPDRRLVGPLERCVMKQLWSGAEPQTVRKVHLAISMRRNLAYTTVMTVLRRLAEKGLVVQYRNGRAYRYAAVHGLDEFVAESMLAALDEIADATGRCAALAHFVDSAGADNVQLLRQALETLQTDVDGSRRVSLKQLGRLALLMPDRRLVGPLERCVMKQLWSGAEPQTVRKVHLAISMRRNLAYTTVMTVLRRLAEKGLVVQYRNGRAYRYAAVHGLDEFVAESMLAALDEIADATGRCAALAHFVDSAGADNVQLLRQALETLQTDVDGSRRVSLKQLGRLALL

Organism: NCBI:txid722731

pLDDT: mean 84.51, std 16.98, range [31.66, 97.69]

Foldseek 3Di:
DPPLLDQDPVLVLLQVLQQVDPDFAFLVSSCVVCCVPPVDDSVRSVVSQVVCVVSVQKPWDDDPPTITIHGPDHPVVSVVSNVVVVLVVDPDPVVSVVVVVVCLVPVDDVVVVVVVVVVVVVVCVVVVVVVVVVVVVVVVVVD/DPPLLDQDPVLVLLQVLQQVDPDFAFLVSSCVVCCVPPVDDSVRSVVSQVVCVVSVQKDWDDDPPTITIHGPDHPVVSVVSNVVVVLVVDPDPVVSVVVVVVCLVPVDPVVVVVVVVVVVVVVCVVVVVVVVVVVVVVVVVVD

Nearest PDB structures (foldseek):
  1sax-assembly1_A  TM=6.563E-01  e=8.157E-06  Staphylococ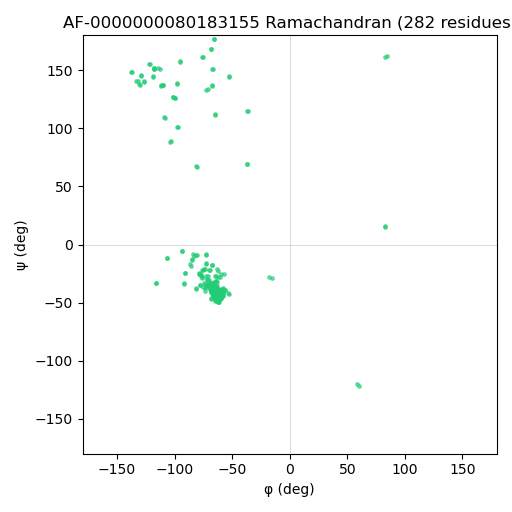cus aureus subsp. aureus N315
  2mh2-assembly1_A  TM=8.965E-01  e=1.444E-04  Mus musculus
  1okr-assembly1_A  TM=6.524E-01  e=2.126E-05  Staphylococcus aureus
  1sd4-assembly1_B  TM=6.278E-01  e=2.126E-05  Staphylococcus aureus
  1xsd-assembly1_A-2  TM=6.112E-01  e=5.198E-05  Staphylococcus aureus

InterPro domains:
  IPR005650 BlaI transcriptional regulatory family [PF03965] (8-120)
  IPR036388 Winged helix-like DNA-binding domain superfamily [G3DSA:1.10.10.10] (5-72)
  IPR036390 Winged helix DNA-binding domain superfamily [SSF46785] (8-122)

Secondary structure (DSSP, 8-state):
---TT---HHHHHHHHHHHT-SS-EEHHHHHHHHHTTS---HHHHHHHHHHHHHTTSEEEEEETTEEEEEESS-HHHHHHHHHHHHHTT--SHHHHHHHHHHHHHHSHHHHHHHHHHHHHHHHHHHHHHHHHHHHHHHHHS--/---TT---HHHHHHHHHHHT-SS-EEHHHHHHHHHTTS---HHHHHHHHHHHHHTTSEEEEEETTEEEEEESS-HHHHHHHHHHHHHTT--SHHHHHHHHHHHHHHSHHHHHHHHHHHHHHHHHHHHHHHHHHHHHHHHHHH-

Radius of gyration: 23.91 Å; Cα contacts (8 Å, |Δi|>4): 305; chains: 2; bounding box: 65×52×72 Å